Protein AF-A0A1X7TQ70-F1 (afdb_monomer)

Solvent-accessible surface area (backbone atoms only — not comparable to full-atom values): 10963 Å² total; per-residue (Å²): 98,104,78,58,67,77,79,72,76,62,83,66,71,93,44,96,88,67,70,87,51,68,65,59,51,49,53,47,24,53,52,40,56,51,64,72,40,95,67,78,38,58,50,81,41,85,43,71,40,99,85,74,41,76,35,80,45,65,48,73,45,74,84,33,40,73,74,46,49,46,54,56,50,50,55,51,50,52,53,53,48,49,29,62,75,68,65,38,56,72,64,40,49,56,57,52,46,68,39,58,56,83,49,74,77,54,54,61,53,43,58,43,41,59,73,68,49,72,81,82,83,83,80,58,61,67,42,78,47,72,47,98,87,68,48,81,43,81,45,79,60,53,95,45,75,65,22,38,54,53,36,48,45,71,70,53,76,63,88,60,65,66,64,52,48,54,54,61,70,52,45,83,81,49,82,85,126

Sequence (177 aa):
DKNGVFNFEQDKVINPLTGDKAHMQACYVILRVLMDSDTPVFNIESVTGSDGKPDLLIRFDRNKLETIAKPVIGEFLNKLQIYKSTSDVSSGQLWYNKYSTVTDDHLMLRDIVMARKMPRRLFVQPHTSFDTDGSVVLNEFDSSFEGIISSFLARYPNYDTELESLWKNDQHYWKQK

Structure (mmCIF, N/CA/C/O backbone):
data_AF-A0A1X7TQ70-F1
#
_entry.id   AF-A0A1X7TQ70-F1
#
loop_
_atom_site.group_PDB
_atom_site.id
_atom_site.type_symbol
_atom_site.label_atom_id
_atom_site.label_alt_id
_atom_site.label_comp_id
_atom_site.label_asym_id
_atom_site.label_entity_id
_atom_site.label_seq_id
_atom_site.pdbx_PDB_ins_code
_atom_site.Cartn_x
_atom_site.Cartn_y
_atom_site.Cartn_z
_atom_site.occupancy
_atom_site.B_iso_or_equiv
_atom_site.auth_seq_id
_atom_site.auth_comp_id
_atom_site.auth_asym_id
_atom_site.auth_atom_id
_atom_site.pdbx_PDB_model_num
ATOM 1 N N . ASP A 1 1 ? -13.959 -2.124 -7.455 1.00 23.56 1 ASP A N 1
ATOM 2 C CA . ASP A 1 1 ? -14.773 -1.984 -8.687 1.00 23.56 1 ASP A CA 1
ATOM 3 C C . ASP A 1 1 ? -16.248 -1.865 -8.285 1.00 23.56 1 ASP A C 1
ATOM 5 O O . ASP A 1 1 ? -16.534 -1.787 -7.095 1.00 23.56 1 ASP A O 1
ATOM 9 N N . LYS A 1 2 ? -17.184 -1.845 -9.238 1.00 23.09 2 LYS A N 1
ATOM 10 C CA . LYS A 1 2 ? -18.648 -1.844 -9.015 1.00 23.09 2 LYS A CA 1
ATOM 11 C C . LYS A 1 2 ? -19.185 -3.007 -8.148 1.00 23.09 2 LYS A C 1
ATOM 13 O O . LYS A 1 2 ? -20.365 -3.001 -7.824 1.00 23.09 2 LYS A O 1
ATOM 18 N N . ASN A 1 3 ? -18.321 -3.936 -7.725 1.00 26.75 3 ASN A N 1
ATOM 19 C CA . ASN A 1 3 ? -18.631 -5.073 -6.861 1.00 26.75 3 ASN A CA 1
ATOM 20 C C . ASN A 1 3 ? -17.963 -4.986 -5.474 1.00 26.75 3 ASN A C 1
ATOM 22 O O . ASN A 1 3 ? -18.042 -5.937 -4.705 1.00 26.75 3 ASN A O 1
ATOM 26 N N . GLY A 1 4 ? -17.303 -3.871 -5.133 1.00 25.06 4 GLY A N 1
ATOM 27 C CA . GLY A 1 4 ? -16.752 -3.665 -3.789 1.00 25.06 4 GLY A CA 1
ATOM 28 C C . GLY A 1 4 ? -15.620 -4.622 -3.399 1.00 25.06 4 GLY A C 1
ATOM 29 O O . GLY A 1 4 ? -15.328 -4.749 -2.214 1.00 25.06 4 GLY A O 1
ATOM 30 N N . VAL A 1 5 ? -14.962 -5.279 -4.361 1.00 25.91 5 VAL A N 1
ATOM 31 C CA . VAL A 1 5 ? -13.843 -6.185 -4.066 1.00 25.91 5 VAL A CA 1
ATOM 32 C C . VAL A 1 5 ? -12.607 -5.357 -3.702 1.00 25.91 5 VAL A C 1
ATOM 34 O O . VAL A 1 5 ? -11.977 -4.736 -4.562 1.00 25.91 5 VAL A O 1
ATOM 37 N N . PHE A 1 6 ? -12.282 -5.320 -2.410 1.00 32.50 6 PHE A N 1
ATOM 38 C CA . PHE A 1 6 ? -11.017 -4.808 -1.890 1.00 32.50 6 PHE A CA 1
ATOM 39 C C . PHE A 1 6 ? -10.034 -5.974 -1.759 1.00 32.50 6 PHE A C 1
ATOM 41 O O . PHE A 1 6 ? -10.071 -6.722 -0.786 1.00 32.50 6 PHE A O 1
ATOM 48 N N . ASN A 1 7 ? -9.142 -6.128 -2.739 1.00 32.75 7 ASN A N 1
ATOM 49 C CA . ASN A 1 7 ? -8.054 -7.098 -2.651 1.00 32.75 7 ASN A CA 1
ATOM 50 C C . ASN A 1 7 ? -6.944 -6.548 -1.750 1.00 32.75 7 ASN A C 1
ATOM 52 O O . ASN A 1 7 ? -6.170 -5.679 -2.155 1.00 32.75 7 ASN A O 1
ATOM 56 N N . PHE A 1 8 ? -6.833 -7.086 -0.537 1.00 41.19 8 PHE A N 1
ATOM 57 C CA . PHE A 1 8 ? -5.593 -7.009 0.229 1.00 41.19 8 PHE A CA 1
ATOM 58 C C . PHE A 1 8 ? -4.563 -7.930 -0.446 1.00 41.19 8 PHE A C 1
ATOM 60 O O . PHE A 1 8 ? -4.430 -9.092 -0.086 1.00 41.19 8 PHE A O 1
ATOM 67 N N . GLU A 1 9 ? -3.852 -7.450 -1.469 1.00 43.12 9 GLU A N 1
ATOM 68 C CA . GLU A 1 9 ? -2.755 -8.215 -2.081 1.00 43.12 9 GLU A CA 1
ATOM 69 C C . GLU A 1 9 ? -1.571 -8.295 -1.102 1.00 43.12 9 GLU A C 1
ATOM 71 O O . GLU A 1 9 ? -0.856 -7.316 -0.884 1.00 43.12 9 GLU A O 1
ATOM 76 N N . GLN A 1 10 ? -1.385 -9.458 -0.471 1.00 48.59 10 GLN A N 1
ATOM 77 C CA . GLN A 1 10 ? -0.386 -9.667 0.580 1.00 48.59 10 GLN A CA 1
ATOM 78 C C . GLN A 1 10 ? 0.863 -10.381 0.041 1.00 48.59 10 GLN A C 1
ATOM 80 O O . GLN A 1 10 ? 0.919 -11.601 -0.127 1.00 48.59 10 GLN A O 1
ATOM 85 N N . ASP A 1 11 ? 1.915 -9.607 -0.209 1.00 36.44 11 ASP A N 1
ATOM 86 C CA . ASP A 1 11 ? 3.279 -10.124 -0.257 1.00 36.44 11 ASP A CA 1
ATOM 87 C C . ASP A 1 11 ? 3.837 -10.133 1.165 1.00 36.44 11 ASP A C 1
ATOM 89 O O . ASP A 1 11 ? 4.275 -9.108 1.678 1.00 36.44 11 ASP A O 1
ATOM 93 N N . LYS A 1 12 ? 3.824 -11.327 1.768 1.00 37.03 12 LYS A N 1
ATOM 94 C CA . LYS A 1 12 ? 4.304 -11.629 3.120 1.00 37.03 12 LYS A CA 1
ATOM 95 C C . LYS A 1 12 ? 3.418 -11.051 4.225 1.00 37.03 12 LYS A C 1
ATOM 97 O O . LYS A 1 12 ? 2.718 -10.056 4.076 1.00 37.03 12 LYS A O 1
ATOM 102 N N . VAL A 1 13 ? 3.491 -11.745 5.360 1.00 38.44 13 VAL A N 1
ATOM 103 C CA . VAL A 1 13 ? 3.171 -11.209 6.686 1.00 38.44 13 VAL A CA 1
ATOM 104 C C . VAL A 1 13 ? 3.488 -9.728 6.738 1.00 38.44 13 VAL A C 1
ATOM 106 O O . VAL A 1 13 ? 4.582 -9.405 6.283 1.00 38.44 13 VAL A O 1
ATOM 109 N N . ILE A 1 14 ? 2.687 -8.863 7.346 1.00 43.00 14 ILE A N 1
ATOM 110 C CA . ILE A 1 14 ? 3.251 -7.745 8.104 1.00 43.00 14 ILE A CA 1
ATOM 111 C C . ILE A 1 14 ? 4.380 -8.339 8.961 1.00 43.00 14 ILE A C 1
ATOM 113 O O . ILE A 1 14 ? 4.137 -8.953 9.993 1.00 43.00 14 ILE A O 1
ATOM 117 N N . ASN A 1 15 ? 5.607 -8.286 8.451 1.00 36.38 15 ASN A N 1
ATOM 118 C CA . ASN A 1 15 ? 6.794 -8.652 9.179 1.00 36.38 15 ASN A CA 1
ATOM 119 C C . ASN A 1 15 ? 7.336 -7.319 9.679 1.00 36.38 15 ASN A C 1
ATOM 121 O O . ASN A 1 15 ? 7.932 -6.584 8.882 1.00 36.38 15 ASN A O 1
ATOM 125 N N . PRO A 1 16 ? 7.115 -6.978 10.959 1.00 37.91 16 PRO A N 1
ATOM 126 C CA . PRO A 1 16 ? 7.629 -5.739 11.527 1.00 37.91 16 PRO A CA 1
ATOM 127 C C . PRO A 1 16 ? 9.165 -5.649 11.456 1.00 37.91 16 PRO A C 1
ATOM 129 O O . PRO A 1 16 ? 9.707 -4.574 11.680 1.00 37.91 16 PRO A O 1
ATOM 132 N N . LEU A 1 17 ? 9.861 -6.739 11.102 1.00 35.03 17 LEU A N 1
ATOM 133 C CA . LEU A 1 17 ? 11.314 -6.802 10.958 1.00 35.03 17 LEU A CA 1
ATOM 134 C C . LEU A 1 17 ? 11.823 -6.692 9.507 1.00 35.03 17 LEU A C 1
ATOM 136 O O . LEU A 1 17 ? 13.006 -6.421 9.336 1.00 35.03 17 LEU A O 1
ATOM 140 N N . THR A 1 18 ? 11.001 -6.902 8.460 1.00 38.78 18 THR A N 1
ATOM 141 C CA . THR A 1 18 ? 11.509 -6.950 7.060 1.00 38.78 18 THR A CA 1
ATOM 142 C C . THR A 1 18 ? 10.922 -5.930 6.085 1.00 38.78 18 THR A C 1
ATOM 144 O O . THR A 1 18 ? 11.297 -5.956 4.924 1.00 38.78 18 THR A O 1
ATOM 147 N N . GLY A 1 19 ? 10.050 -5.008 6.511 1.00 39.91 19 GLY A N 1
ATOM 148 C CA . GLY A 1 19 ? 9.828 -3.731 5.803 1.00 39.91 19 GLY A CA 1
ATOM 149 C C . GLY A 1 19 ? 9.354 -3.763 4.335 1.00 39.91 19 GLY A C 1
ATOM 150 O O . GLY A 1 19 ? 9.401 -2.730 3.675 1.00 39.91 19 GLY A O 1
ATOM 151 N N . ASP A 1 20 ? 8.878 -4.888 3.796 1.00 49.28 20 ASP A N 1
ATOM 152 C CA . ASP A 1 20 ? 8.776 -5.031 2.333 1.00 49.28 20 ASP A CA 1
ATOM 153 C C . ASP A 1 20 ? 7.688 -4.153 1.662 1.00 49.28 20 ASP A C 1
ATOM 155 O O . ASP A 1 20 ? 7.787 -3.883 0.461 1.00 49.28 20 ASP A O 1
ATOM 159 N N . LYS A 1 21 ? 6.676 -3.643 2.393 1.00 67.25 21 LYS A N 1
ATOM 160 C CA . LYS A 1 21 ? 5.690 -2.660 1.877 1.00 67.25 21 LYS A CA 1
ATOM 161 C C . LYS A 1 21 ? 5.079 -1.772 2.980 1.00 67.25 21 LYS A C 1
ATOM 163 O O . LYS A 1 21 ? 3.999 -2.072 3.489 1.00 67.25 21 LYS A O 1
ATOM 168 N N . ALA A 1 22 ? 5.687 -0.616 3.268 1.00 78.19 22 ALA A N 1
ATOM 169 C CA . ALA A 1 22 ? 5.143 0.387 4.207 1.00 78.19 22 ALA A CA 1
ATOM 170 C C . ALA A 1 22 ? 3.666 0.762 3.931 1.00 78.19 22 ALA A C 1
ATOM 172 O O . ALA A 1 22 ? 2.864 0.908 4.850 1.00 78.19 22 ALA A O 1
ATOM 173 N N . HIS A 1 23 ? 3.281 0.835 2.653 1.00 81.69 23 HIS A N 1
ATOM 174 C CA . HIS A 1 23 ? 1.912 1.141 2.228 1.00 81.69 23 HIS A CA 1
ATOM 175 C C . HIS A 1 23 ? 0.890 0.097 2.695 1.00 81.69 23 HIS A C 1
ATOM 177 O O . HIS A 1 23 ? -0.200 0.459 3.122 1.00 81.69 23 HIS A O 1
ATOM 183 N N . MET A 1 24 ? 1.237 -1.192 2.658 1.00 79.00 24 MET A N 1
ATOM 184 C CA . MET A 1 24 ? 0.301 -2.257 3.035 1.00 79.00 24 MET A CA 1
ATOM 185 C C . MET A 1 24 ? 0.049 -2.265 4.540 1.00 79.00 24 MET A C 1
ATOM 187 O O . MET A 1 24 ? -1.093 -2.414 4.972 1.00 79.00 24 MET A O 1
ATOM 191 N N . GLN A 1 25 ? 1.098 -2.033 5.333 1.00 82.12 25 GLN A N 1
ATOM 192 C CA . GLN A 1 25 ? 0.957 -1.842 6.773 1.00 82.12 25 GLN A CA 1
ATOM 193 C C . GLN A 1 25 ? 0.071 -0.627 7.077 1.00 82.12 25 GLN A C 1
ATOM 195 O O . GLN A 1 25 ? -0.823 -0.727 7.912 1.00 82.12 25 GLN A O 1
ATOM 200 N N . ALA A 1 26 ? 0.253 0.486 6.358 1.00 87.69 26 ALA A N 1
ATOM 201 C CA . ALA A 1 26 ? -0.590 1.668 6.518 1.00 87.69 26 ALA A CA 1
ATOM 202 C C . ALA A 1 26 ? -2.063 1.403 6.159 1.00 87.69 26 ALA A C 1
ATOM 204 O O . ALA A 1 26 ? -2.950 1.810 6.907 1.00 87.69 26 ALA A O 1
ATOM 205 N N . CYS A 1 27 ? -2.343 0.674 5.074 1.00 89.38 27 CYS A N 1
ATOM 206 C CA . CYS A 1 27 ? -3.707 0.266 4.725 1.00 89.38 27 CYS A CA 1
ATOM 207 C C . CYS A 1 27 ? -4.340 -0.624 5.805 1.00 89.38 27 CYS A C 1
ATOM 209 O O . CYS A 1 27 ? -5.507 -0.433 6.143 1.00 89.38 27 CYS A O 1
ATOM 211 N N . TYR A 1 28 ? -3.579 -1.560 6.380 1.00 87.31 28 TYR A N 1
ATOM 212 C CA . TYR A 1 28 ? -4.049 -2.381 7.499 1.00 87.31 28 TYR A CA 1
ATOM 213 C C . TYR A 1 28 ? -4.308 -1.544 8.760 1.00 87.31 28 TYR A C 1
ATOM 215 O O . TYR A 1 28 ? -5.329 -1.726 9.414 1.00 87.31 28 TYR A O 1
ATOM 223 N N . VAL A 1 29 ? -3.449 -0.572 9.070 1.00 92.19 29 VAL A N 1
ATOM 224 C CA . VAL A 1 29 ? -3.670 0.362 10.186 1.00 92.19 29 VAL A CA 1
ATOM 225 C C . VAL A 1 29 ? -4.964 1.150 10.000 1.00 92.19 29 VAL A C 1
ATOM 227 O O . VAL A 1 29 ? -5.753 1.233 10.932 1.00 92.19 29 VAL A O 1
ATOM 230 N N . ILE A 1 30 ? -5.227 1.672 8.799 1.00 93.62 30 ILE A N 1
ATOM 231 C CA . ILE A 1 30 ? -6.480 2.379 8.495 1.00 93.62 30 ILE A CA 1
ATOM 232 C C . ILE A 1 30 ? -7.691 1.455 8.682 1.00 93.62 30 ILE A C 1
ATOM 234 O O . ILE A 1 30 ? -8.683 1.863 9.285 1.00 93.62 30 ILE A O 1
ATOM 238 N N . LEU A 1 31 ? -7.604 0.202 8.220 1.00 91.44 31 LEU A N 1
ATOM 239 C CA . LEU A 1 31 ? -8.644 -0.802 8.455 1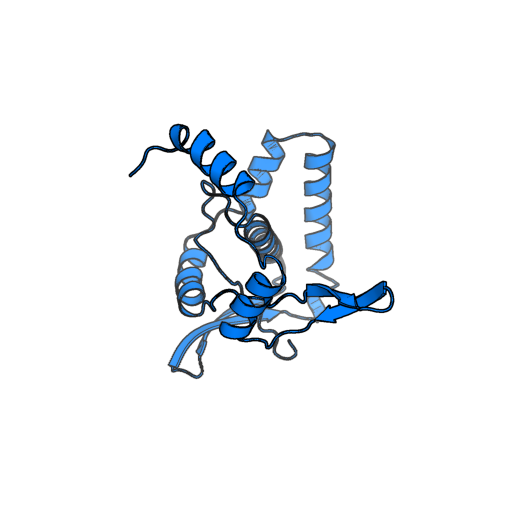.00 91.44 31 LEU A CA 1
ATOM 240 C C . LEU A 1 31 ? -8.890 -0.992 9.960 1.00 91.44 31 LEU A C 1
ATOM 242 O O . LEU A 1 31 ? -10.035 -0.953 10.398 1.00 91.44 31 LEU A O 1
ATOM 246 N N . ARG A 1 32 ? -7.825 -1.141 10.757 1.00 91.25 32 ARG A N 1
ATOM 247 C CA . ARG A 1 32 ? -7.900 -1.326 12.215 1.00 91.25 32 ARG A CA 1
ATOM 248 C C . ARG A 1 32 ? -8.475 -0.117 12.939 1.00 91.25 32 ARG A C 1
ATOM 250 O O . ARG A 1 32 ? -9.258 -0.296 13.859 1.00 91.25 32 ARG A O 1
ATOM 257 N N . VAL A 1 33 ? -8.149 1.092 12.498 1.00 94.62 33 VAL A N 1
ATOM 258 C CA . VAL A 1 33 ? -8.739 2.333 13.022 1.00 94.62 33 VAL A CA 1
ATOM 259 C C . VAL A 1 33 ? -10.254 2.356 12.806 1.00 94.62 33 VAL A C 1
ATOM 261 O O . VAL A 1 33 ? -10.993 2.726 13.709 1.00 94.62 33 VAL A O 1
ATOM 264 N N . LEU A 1 34 ? -10.727 1.913 11.638 1.00 93.94 34 LEU A N 1
ATOM 265 C CA . LEU A 1 34 ? -12.161 1.800 11.359 1.00 93.94 34 LEU A CA 1
ATOM 266 C C . LEU A 1 34 ? -12.833 0.630 12.101 1.00 93.94 34 LEU A C 1
ATOM 268 O O . LEU A 1 34 ? -14.037 0.681 12.323 1.00 93.94 34 LEU A O 1
ATOM 272 N N . MET A 1 35 ? -12.091 -0.419 12.477 1.00 91.00 35 MET A N 1
ATOM 273 C CA . MET A 1 35 ? -12.604 -1.502 13.334 1.00 91.00 35 MET A CA 1
ATOM 274 C C . MET A 1 35 ? -12.745 -1.072 14.796 1.00 91.00 35 MET A C 1
ATOM 276 O O . MET A 1 35 ? -13.650 -1.543 15.471 1.00 91.00 35 MET A O 1
ATOM 280 N N . ASP A 1 36 ? -11.857 -0.194 15.274 1.00 89.94 36 ASP A N 1
ATOM 281 C CA . ASP A 1 36 ? -11.854 0.318 16.653 1.00 89.94 36 ASP A CA 1
ATOM 282 C C . ASP A 1 36 ? -12.963 1.364 16.905 1.00 89.94 36 ASP A C 1
ATOM 284 O O . ASP A 1 36 ? -13.101 1.839 18.029 1.00 89.94 36 ASP A O 1
ATOM 288 N N . SER A 1 37 ? -13.750 1.755 15.893 1.00 90.31 37 SER A N 1
ATOM 289 C CA . SER A 1 37 ? -14.847 2.715 16.071 1.00 90.31 37 SER A CA 1
ATOM 290 C C . SER A 1 37 ? -16.050 2.090 16.785 1.00 90.31 37 SER A C 1
ATOM 292 O O . SER A 1 37 ? -16.482 1.002 16.406 1.00 90.31 37 SER A O 1
ATOM 294 N N . ASP A 1 38 ? -16.675 2.828 17.708 1.00 88.44 38 ASP A N 1
ATOM 295 C CA . ASP A 1 38 ? -17.836 2.361 18.489 1.00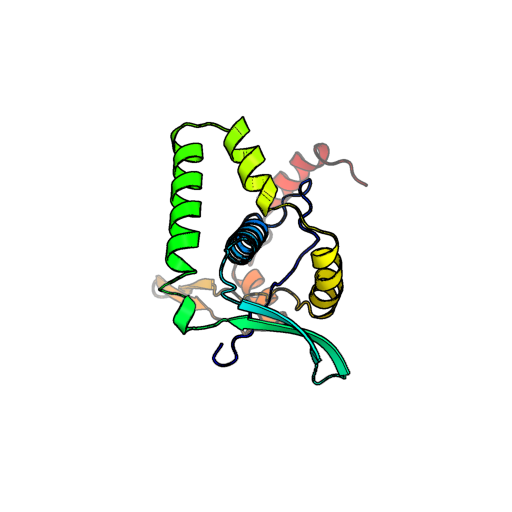 88.44 38 ASP A CA 1
ATOM 296 C C . ASP A 1 38 ? -19.020 1.894 17.627 1.00 88.44 38 ASP A C 1
ATOM 298 O O . ASP A 1 38 ? -19.779 1.003 18.007 1.00 88.44 38 ASP A O 1
ATOM 302 N N . THR A 1 39 ? -19.201 2.512 16.456 1.00 91.75 39 THR A N 1
ATOM 303 C CA . THR A 1 39 ? -20.245 2.141 15.496 1.00 91.75 39 THR A CA 1
ATOM 304 C C . THR A 1 39 ? -19.622 1.433 14.294 1.00 91.75 39 THR A C 1
ATOM 306 O O . THR A 1 39 ? -18.944 2.091 13.505 1.00 91.75 39 THR A O 1
ATOM 309 N N . PRO A 1 40 ? -19.905 0.136 14.068 1.00 91.81 40 PRO A N 1
ATOM 310 C CA . PRO A 1 40 ? -19.344 -0.598 12.938 1.00 91.81 40 PRO A CA 1
ATOM 311 C C . PRO A 1 40 ? -19.701 0.040 11.589 1.00 91.81 40 PRO A C 1
ATOM 313 O O . PRO A 1 40 ? -20.882 0.172 11.235 1.00 91.81 40 PRO A O 1
ATOM 316 N N . VAL A 1 41 ? -18.666 0.419 10.833 1.00 93.88 41 VAL A N 1
ATOM 317 C CA . VAL A 1 41 ? -18.759 0.987 9.473 1.00 93.88 41 VAL A CA 1
ATOM 318 C C . VAL A 1 41 ? -18.746 -0.107 8.403 1.00 93.88 41 VAL A C 1
ATOM 320 O O . VAL A 1 41 ? -19.307 0.068 7.320 1.00 93.88 41 VAL A O 1
ATOM 323 N N . PHE A 1 42 ? -18.111 -1.240 8.694 1.00 93.25 42 PHE A N 1
ATOM 324 C CA . PHE A 1 42 ? -18.024 -2.373 7.784 1.00 93.25 42 PHE A CA 1
ATOM 325 C C . PHE A 1 42 ? -18.028 -3.702 8.541 1.00 93.25 42 PHE A C 1
ATOM 327 O O . PHE A 1 42 ? -17.805 -3.732 9.750 1.00 93.25 42 PHE A O 1
ATOM 334 N N . ASN A 1 43 ? -18.270 -4.791 7.813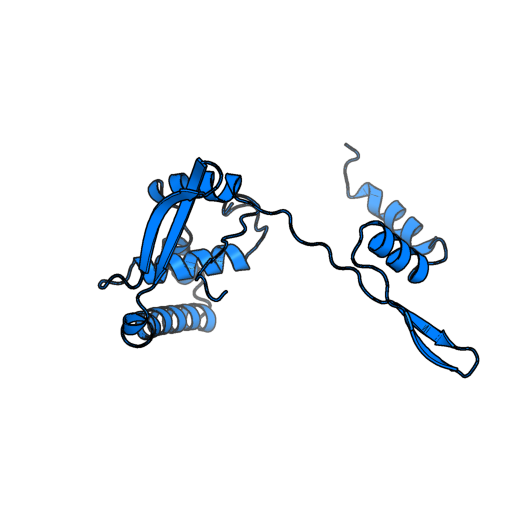 1.00 90.44 43 ASN A N 1
ATOM 335 C CA . ASN A 1 43 ? -18.162 -6.161 8.305 1.00 90.44 43 ASN A CA 1
ATOM 336 C C . ASN A 1 43 ? -17.221 -6.982 7.413 1.00 90.44 43 ASN A C 1
ATOM 338 O O . ASN A 1 43 ? -17.150 -6.728 6.206 1.00 90.44 43 ASN A O 1
ATOM 342 N N . ILE A 1 44 ? -16.532 -7.965 7.996 1.00 89.94 44 ILE A N 1
ATOM 343 C CA . ILE A 1 44 ? -15.753 -8.974 7.266 1.00 89.94 44 ILE A CA 1
ATOM 344 C C . ILE A 1 44 ? -16.398 -10.333 7.517 1.00 89.94 44 ILE A C 1
ATOM 346 O O . ILE A 1 44 ? -16.513 -10.770 8.658 1.00 89.94 44 ILE A O 1
ATOM 350 N N . GLU A 1 45 ? -16.802 -11.004 6.445 1.00 89.88 45 GLU A N 1
ATOM 351 C CA . GLU A 1 45 ? -17.463 -12.307 6.488 1.00 89.88 45 GLU A CA 1
ATOM 352 C C . GLU A 1 45 ? -16.610 -13.341 5.758 1.00 89.88 45 GLU A C 1
ATOM 354 O O . GLU A 1 45 ? -16.199 -13.121 4.617 1.00 89.88 45 GLU A O 1
ATOM 359 N N . SER A 1 46 ? -16.379 -14.491 6.389 1.00 90.00 46 SER A N 1
ATOM 360 C CA . SER A 1 46 ? -15.846 -15.661 5.691 1.00 90.00 46 SER A CA 1
ATOM 361 C C . SER A 1 46 ? -16.944 -16.267 4.824 1.00 90.00 46 SER A C 1
ATOM 363 O O . SER A 1 46 ? -18.012 -16.626 5.319 1.00 90.00 46 SER A O 1
ATOM 365 N N . VAL A 1 47 ? -16.680 -16.391 3.528 1.00 93.50 47 VAL A N 1
ATOM 366 C CA . VAL A 1 47 ? -17.610 -16.945 2.539 1.00 93.50 47 VAL A CA 1
ATOM 367 C C . VAL A 1 47 ? -16.933 -18.062 1.744 1.00 93.50 47 VAL A C 1
ATOM 369 O O . VAL A 1 47 ? -15.739 -18.317 1.886 1.00 93.50 47 VAL A O 1
ATOM 372 N N . THR A 1 48 ? -17.697 -18.774 0.919 1.00 94.19 48 THR A N 1
ATOM 373 C CA . THR A 1 48 ? -17.140 -19.733 -0.046 1.00 94.19 48 THR A CA 1
ATOM 374 C C . THR A 1 48 ? -17.157 -19.096 -1.427 1.00 94.19 48 THR A C 1
ATOM 376 O O . THR A 1 48 ? -18.202 -18.626 -1.879 1.00 94.19 48 THR A O 1
ATOM 379 N N . GLY A 1 49 ? -15.999 -19.053 -2.080 1.00 91.38 49 GLY A N 1
ATOM 380 C CA . GLY A 1 49 ? -15.857 -18.519 -3.428 1.00 91.38 49 GLY A CA 1
ATOM 381 C C . GLY A 1 49 ? -16.550 -19.396 -4.471 1.00 91.38 49 GLY A C 1
ATOM 382 O O . GLY A 1 49 ? -16.916 -20.544 -4.221 1.00 91.38 49 GLY A O 1
ATOM 383 N N . SER A 1 50 ? -16.698 -18.859 -5.682 1.00 92.38 50 SER A N 1
ATOM 384 C CA . SER A 1 50 ? -17.315 -19.573 -6.816 1.00 92.38 50 SER A CA 1
ATOM 385 C C . SER A 1 50 ? -16.572 -20.854 -7.224 1.00 92.38 50 SER A C 1
ATOM 387 O O . SER A 1 50 ? -17.156 -21.743 -7.834 1.00 92.38 50 SER A O 1
ATOM 389 N N . ASP A 1 51 ? -15.301 -20.968 -6.849 1.00 93.06 51 ASP A N 1
ATOM 390 C CA . ASP A 1 51 ? -14.439 -22.136 -7.030 1.00 93.06 51 ASP A CA 1
ATOM 391 C C . ASP A 1 51 ? -14.545 -23.169 -5.891 1.00 93.06 51 ASP A C 1
ATOM 393 O O . ASP A 1 51 ? -13.766 -24.122 -5.850 1.00 93.06 51 ASP A O 1
ATOM 397 N N . GLY A 1 52 ? -15.471 -22.976 -4.944 1.00 94.50 52 GLY A N 1
ATOM 398 C CA . GLY A 1 52 ? -15.694 -23.867 -3.804 1.00 94.50 52 GLY A CA 1
ATOM 399 C C . GLY A 1 52 ? -14.660 -23.745 -2.679 1.00 94.50 52 GLY A C 1
ATOM 400 O O . GLY A 1 52 ? -14.694 -24.537 -1.740 1.00 94.50 52 GLY A O 1
ATOM 401 N N . LYS A 1 53 ? -13.734 -22.779 -2.747 1.00 93.38 53 LYS A N 1
ATOM 402 C CA . LYS A 1 53 ? -12.681 -22.575 -1.735 1.00 93.38 53 LYS A CA 1
ATOM 403 C C . LYS A 1 53 ? -13.045 -21.451 -0.751 1.00 93.38 53 LYS A C 1
ATOM 405 O O . LYS A 1 53 ? -13.857 -20.593 -1.099 1.00 93.38 53 LYS A O 1
ATOM 410 N N . PRO A 1 54 ? -12.431 -21.382 0.446 1.00 93.12 54 PRO A N 1
ATOM 411 C CA . PRO A 1 54 ? -12.624 -20.262 1.372 1.00 93.12 54 PRO A CA 1
ATOM 412 C C . PRO A 1 54 ? -12.316 -18.904 0.728 1.00 93.12 54 PRO A C 1
ATOM 414 O O . PRO A 1 54 ? -11.397 -18.791 -0.085 1.00 93.12 54 PRO A O 1
ATOM 417 N N . ASP A 1 55 ? -13.089 -17.880 1.066 1.00 92.62 55 ASP A N 1
ATOM 418 C CA . ASP A 1 55 ? -12.934 -16.507 0.580 1.00 92.62 55 ASP A CA 1
ATOM 419 C C . ASP A 1 55 ? -13.419 -15.497 1.637 1.00 92.62 55 ASP A C 1
ATOM 421 O O . ASP A 1 55 ? -14.017 -15.885 2.643 1.00 92.62 55 ASP A O 1
ATOM 425 N N . LEU A 1 56 ? -13.155 -14.207 1.428 1.00 89.94 56 LEU A N 1
ATOM 426 C CA . LEU A 1 56 ? -13.566 -13.129 2.329 1.00 89.94 56 LEU A CA 1
ATOM 427 C C . LEU A 1 56 ? -14.452 -12.113 1.614 1.00 89.94 56 LEU A C 1
ATOM 429 O O . LEU A 1 56 ? -14.158 -11.675 0.504 1.00 89.94 56 LEU A O 1
ATOM 433 N N . LEU A 1 57 ? -15.502 -11.667 2.298 1.00 90.50 57 LEU A N 1
ATOM 434 C CA . LEU A 1 57 ? -16.385 -10.610 1.837 1.00 90.50 57 LEU A CA 1
ATOM 435 C C . LEU A 1 57 ? -16.351 -9.429 2.803 1.00 90.50 57 LEU A C 1
ATOM 437 O O . LEU A 1 57 ? -16.726 -9.553 3.966 1.00 90.50 57 LEU A O 1
ATOM 441 N N . ILE A 1 58 ? -15.926 -8.269 2.304 1.00 90.19 58 ILE A N 1
ATOM 442 C CA . ILE A 1 58 ? -15.900 -7.022 3.072 1.00 90.19 58 ILE A CA 1
ATOM 443 C C . ILE A 1 58 ? -17.083 -6.156 2.636 1.00 90.19 58 ILE A C 1
ATOM 445 O O . ILE A 1 58 ? -17.185 -5.774 1.469 1.00 90.19 58 ILE A O 1
ATOM 449 N N . ARG A 1 59 ? -17.982 -5.833 3.569 1.00 91.62 59 ARG A N 1
ATOM 450 C CA . ARG A 1 59 ? -19.189 -5.033 3.306 1.00 91.62 59 ARG A CA 1
ATOM 451 C C . ARG A 1 59 ? -19.117 -3.706 4.041 1.00 91.62 59 ARG A C 1
ATOM 453 O O . ARG A 1 59 ? -19.119 -3.700 5.264 1.00 91.62 59 ARG A O 1
ATOM 460 N N . PHE A 1 60 ? -19.110 -2.596 3.307 1.00 92.25 60 PHE A N 1
ATOM 461 C CA . PHE A 1 60 ? -19.173 -1.248 3.878 1.00 92.25 60 PHE A CA 1
ATOM 462 C C . PHE A 1 60 ? -20.605 -0.712 3.885 1.00 92.25 60 PHE A C 1
ATOM 464 O O . PHE A 1 60 ? -21.317 -0.812 2.884 1.00 92.25 60 PHE A O 1
ATOM 471 N N . ASP A 1 61 ? -20.998 -0.071 4.983 1.00 92.25 61 ASP A N 1
ATOM 472 C CA . ASP A 1 61 ? -22.226 0.713 5.058 1.00 92.25 61 ASP A CA 1
ATOM 473 C C . ASP A 1 61 ? -21.966 2.129 4.534 1.00 92.25 61 ASP A C 1
ATOM 475 O O . ASP A 1 61 ? -21.327 2.963 5.184 1.00 92.25 61 ASP A O 1
ATOM 479 N N . ARG A 1 62 ? -22.476 2.412 3.330 1.00 93.94 62 ARG A N 1
ATOM 480 C CA . ARG A 1 62 ? -22.252 3.689 2.646 1.00 93.94 62 ARG A CA 1
ATOM 481 C C . ARG A 1 62 ? -22.772 4.888 3.444 1.00 93.94 62 ARG A C 1
ATOM 483 O O . ARG A 1 62 ? -22.158 5.950 3.390 1.00 93.94 62 ARG A O 1
ATOM 490 N N . ASN A 1 63 ? -23.850 4.715 4.208 1.00 95.44 63 ASN A N 1
ATOM 491 C CA . ASN A 1 63 ? -24.464 5.796 4.984 1.00 95.44 63 ASN A CA 1
ATOM 492 C C . ASN A 1 63 ? -23.613 6.195 6.200 1.00 95.44 63 ASN A C 1
ATOM 494 O O . ASN A 1 63 ? -23.750 7.301 6.721 1.00 95.44 63 ASN A O 1
ATOM 498 N N . LYS A 1 64 ? -22.706 5.310 6.632 1.00 94.31 64 LYS A N 1
ATOM 499 C CA . LYS A 1 64 ? -21.786 5.539 7.753 1.00 94.31 64 LYS A CA 1
ATOM 500 C C . LYS A 1 64 ? -20.431 6.095 7.327 1.00 94.31 64 LYS A C 1
ATOM 502 O O . LYS A 1 64 ? -19.630 6.463 8.184 1.00 94.31 64 LYS A O 1
ATOM 507 N N . LEU A 1 65 ? -20.145 6.182 6.026 1.00 93.25 65 LEU A N 1
ATOM 508 C CA . LEU A 1 65 ? -18.847 6.673 5.554 1.00 93.25 65 LEU A CA 1
ATOM 509 C C . LEU A 1 65 ? -18.626 8.144 5.921 1.00 93.25 65 LEU A C 1
ATOM 511 O O . LEU A 1 65 ? -17.581 8.499 6.460 1.00 93.25 65 LEU A O 1
ATOM 515 N N . GLU A 1 66 ? -19.610 9.001 5.655 1.00 95.25 66 GLU A N 1
ATOM 516 C CA . GLU A 1 66 ? -19.482 10.435 5.939 1.00 95.25 66 GLU A CA 1
ATOM 517 C C . GLU A 1 66 ? -19.659 10.758 7.421 1.00 95.25 66 GLU A C 1
ATOM 519 O O . GLU A 1 66 ? -18.976 11.635 7.944 1.00 95.25 66 GLU A O 1
ATOM 524 N N . THR A 1 67 ? -20.565 10.046 8.089 1.00 95.25 67 THR A N 1
ATOM 525 C CA . THR A 1 67 ? -21.007 10.354 9.452 1.00 95.25 67 THR A CA 1
ATOM 526 C C . THR A 1 67 ? -20.154 9.694 10.530 1.00 95.25 67 THR A C 1
ATOM 528 O O . THR A 1 67 ? -20.017 10.270 11.602 1.00 95.25 67 THR A O 1
ATOM 531 N N . ILE A 1 68 ? -19.558 8.527 10.256 1.00 96.38 68 ILE A N 1
ATOM 532 C CA . ILE A 1 68 ? -18.755 7.764 11.226 1.00 96.38 68 ILE A CA 1
ATOM 533 C C . ILE A 1 68 ? -17.308 7.626 10.746 1.00 96.38 68 ILE A C 1
ATOM 535 O O . ILE A 1 68 ? -16.383 8.063 11.428 1.00 96.38 68 ILE A O 1
ATOM 539 N N . ALA A 1 69 ? -17.090 7.069 9.550 1.00 95.50 69 ALA A N 1
ATOM 540 C CA . ALA A 1 69 ? -15.745 6.726 9.082 1.00 95.50 69 ALA A CA 1
ATOM 541 C C . ALA A 1 69 ? -14.851 7.962 8.911 1.00 95.50 69 ALA A C 1
ATOM 543 O O . ALA A 1 69 ? -13.704 7.977 9.352 1.00 95.50 69 ALA A O 1
ATOM 544 N N . LYS A 1 70 ? -15.375 9.020 8.282 1.00 96.88 70 LYS A N 1
ATOM 545 C CA . LYS A 1 70 ? -14.626 10.255 8.028 1.00 96.88 70 LYS A CA 1
ATOM 546 C C . LYS A 1 70 ? -14.188 10.956 9.326 1.00 96.88 70 LYS A C 1
ATOM 548 O O . LYS A 1 70 ? -13.001 11.276 9.403 1.00 96.88 70 LYS A O 1
ATOM 553 N N . PRO A 1 71 ? -15.053 11.177 10.338 1.00 97.06 71 PRO A N 1
ATOM 554 C CA . PRO A 1 71 ? -14.619 11.691 11.640 1.00 97.06 71 PRO A CA 1
ATOM 555 C C . PRO A 1 71 ? -13.540 10.835 12.311 1.00 97.06 71 PRO A C 1
ATOM 557 O O . PRO A 1 71 ? -12.500 11.373 12.683 1.00 97.06 71 PRO A O 1
ATOM 560 N N . VAL A 1 72 ? -13.726 9.509 12.367 1.00 97.31 72 VAL A N 1
ATOM 561 C CA . VAL A 1 72 ? -12.764 8.568 12.976 1.00 97.31 72 VAL A CA 1
ATOM 562 C C . VAL A 1 72 ? -11.385 8.663 12.309 1.00 97.31 72 VAL A C 1
ATOM 564 O O . VAL A 1 72 ? -10.356 8.768 12.979 1.00 97.31 72 VAL A O 1
ATOM 567 N N . ILE A 1 73 ? -11.345 8.691 10.973 1.00 97.19 73 ILE A N 1
ATOM 568 C CA . ILE A 1 73 ? -10.093 8.882 10.229 1.00 97.19 73 ILE A CA 1
ATOM 569 C C . ILE A 1 73 ? -9.511 10.279 10.465 1.00 97.19 73 ILE A C 1
ATOM 571 O O . ILE A 1 73 ? -8.295 10.419 10.579 1.00 97.19 73 ILE A O 1
ATOM 575 N N . GLY A 1 74 ? -10.350 11.311 10.563 1.00 97.81 74 GLY A N 1
ATOM 576 C CA . GLY A 1 74 ? -9.919 12.676 10.864 1.00 97.81 74 GLY A CA 1
ATOM 577 C C . GLY A 1 74 ? -9.185 12.782 12.203 1.00 97.81 74 GLY A C 1
ATOM 578 O O . GLY A 1 74 ? -8.107 13.375 12.266 1.00 97.81 74 GLY A O 1
ATOM 579 N N . GLU A 1 75 ? -9.716 12.157 13.253 1.00 97.25 75 GLU A N 1
ATOM 580 C CA . GLU A 1 75 ? -9.078 12.100 14.574 1.00 97.25 75 GLU A CA 1
ATOM 581 C C . GLU A 1 75 ? -7.745 11.348 14.534 1.00 97.25 75 GLU A C 1
ATOM 583 O O . GLU A 1 75 ? -6.734 11.827 15.060 1.00 97.25 75 GLU A O 1
ATOM 588 N N . PHE A 1 76 ? -7.717 10.201 13.849 1.00 97.62 76 PHE A N 1
ATOM 589 C CA . PHE A 1 76 ? -6.494 9.434 13.640 1.00 97.62 76 PHE A CA 1
ATOM 590 C C . PHE A 1 76 ? -5.415 10.260 12.924 1.00 97.62 76 PHE A C 1
ATOM 592 O O . PHE A 1 76 ? -4.276 10.321 13.389 1.00 97.62 76 PHE A O 1
ATOM 599 N N . LEU A 1 77 ? -5.762 10.935 11.823 1.00 98.19 77 LEU A N 1
ATOM 600 C CA . LEU A 1 77 ? -4.824 11.753 11.050 1.00 98.19 77 LEU A CA 1
ATOM 601 C C . LEU A 1 77 ? -4.312 12.959 11.841 1.00 98.19 77 LEU A C 1
ATOM 603 O O . LEU A 1 77 ? -3.126 13.276 11.757 1.00 98.19 77 LEU A O 1
ATOM 607 N N . ASN A 1 78 ? -5.174 13.605 12.629 1.00 98.25 78 ASN A N 1
ATOM 608 C CA . ASN A 1 78 ? -4.773 14.707 13.501 1.00 98.25 78 ASN A CA 1
ATOM 609 C C . ASN A 1 78 ? -3.706 14.235 14.501 1.00 98.25 78 ASN A C 1
ATOM 611 O O . ASN A 1 78 ? -2.612 14.799 14.566 1.00 98.25 78 ASN A O 1
ATOM 615 N N . LYS A 1 79 ? -3.966 13.122 15.195 1.00 97.56 79 LYS A N 1
ATOM 616 C CA . LYS A 1 79 ? -3.023 12.552 16.163 1.00 97.56 79 LYS A CA 1
ATOM 617 C C . LYS A 1 79 ? -1.713 12.093 15.517 1.00 97.56 79 LYS A C 1
ATOM 619 O O . LYS A 1 79 ? -0.641 12.368 16.054 1.00 97.56 79 LYS A O 1
ATOM 624 N N . LEU A 1 80 ? -1.783 11.464 14.341 1.00 97.88 80 LEU A N 1
ATOM 625 C CA . LEU A 1 80 ? -0.601 11.095 13.558 1.00 97.88 80 LEU A CA 1
ATOM 626 C C . LEU A 1 80 ? 0.248 12.328 13.210 1.00 97.88 80 LEU A C 1
ATOM 628 O O . LEU A 1 80 ? 1.472 12.296 13.344 1.00 97.88 80 LEU A O 1
ATOM 632 N N . GLN A 1 81 ? -0.394 13.422 12.794 1.00 98.38 81 GLN A N 1
ATOM 633 C CA . GLN A 1 81 ? 0.297 14.659 12.445 1.00 98.38 81 GLN A CA 1
ATOM 634 C C . GLN A 1 81 ? 0.914 15.343 13.668 1.00 98.38 81 GLN A C 1
ATOM 636 O O . GLN A 1 81 ? 2.018 15.866 13.545 1.00 98.38 81 GLN A O 1
ATOM 641 N N . ILE A 1 82 ? 0.265 15.309 14.837 1.00 98.38 82 ILE A N 1
ATOM 642 C CA . ILE A 1 82 ? 0.839 15.830 16.088 1.00 98.38 82 ILE A CA 1
ATOM 643 C C . ILE A 1 82 ? 2.164 15.124 16.389 1.00 98.38 82 ILE A C 1
ATOM 645 O O . ILE A 1 82 ? 3.185 15.800 16.480 1.00 98.38 82 ILE A O 1
ATOM 649 N N . TYR A 1 83 ? 2.176 13.786 16.452 1.00 98.00 83 TYR A N 1
ATOM 650 C CA . TYR A 1 83 ? 3.401 13.025 16.740 1.00 98.00 83 TYR A CA 1
ATOM 651 C C . TYR A 1 83 ? 4.506 13.277 15.715 1.00 98.00 83 TYR A C 1
ATOM 653 O O . TYR A 1 83 ? 5.673 13.432 16.076 1.00 98.00 83 TYR A O 1
ATOM 661 N N . LYS A 1 84 ? 4.138 13.361 14.431 1.00 97.69 84 LYS A N 1
ATOM 662 C CA . LYS A 1 84 ? 5.077 13.689 13.356 1.00 97.69 84 LYS A CA 1
ATOM 663 C C . LYS A 1 84 ? 5.667 15.092 13.525 1.00 97.69 84 LYS A C 1
ATOM 665 O O . LYS A 1 84 ? 6.875 15.255 13.399 1.00 97.69 84 LYS A O 1
ATOM 670 N N . SER A 1 85 ? 4.836 16.099 13.791 1.00 98.50 85 SER A N 1
ATOM 671 C CA . SER A 1 85 ? 5.263 17.498 13.909 1.00 98.50 85 SER A CA 1
ATOM 672 C C . SER A 1 85 ? 6.125 17.753 15.146 1.00 98.50 85 SER A C 1
ATOM 674 O O . SER A 1 85 ? 7.016 18.595 15.097 1.00 98.50 85 SER A O 1
ATOM 676 N N . THR A 1 86 ? 5.880 17.043 16.249 1.00 98.06 86 THR A N 1
ATOM 677 C CA . THR A 1 86 ? 6.632 17.213 17.502 1.00 98.06 86 THR A CA 1
ATOM 678 C C . THR A 1 86 ? 7.855 16.305 17.610 1.00 98.06 86 THR A C 1
ATOM 680 O O . THR A 1 86 ? 8.578 16.386 18.598 1.00 98.06 86 THR A O 1
ATOM 683 N N . SER A 1 87 ? 8.110 15.454 16.608 1.00 97.69 87 SER A N 1
ATOM 684 C CA . SER A 1 87 ? 9.156 14.419 16.647 1.00 97.69 87 SER A CA 1
ATOM 685 C C . SER A 1 87 ? 9.066 13.498 17.876 1.00 97.69 87 SER A C 1
ATOM 687 O O . SER A 1 87 ? 10.079 12.977 18.340 1.00 97.69 87 SER A O 1
ATOM 689 N N . ASP A 1 88 ? 7.862 13.271 18.411 1.00 97.69 88 ASP A N 1
ATOM 690 C CA . ASP A 1 88 ? 7.651 12.359 19.541 1.00 97.69 88 ASP A CA 1
ATOM 691 C C . ASP A 1 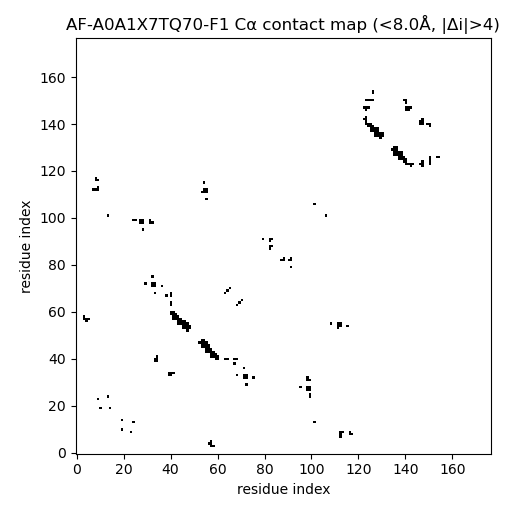88 ? 7.600 10.906 19.046 1.00 97.69 88 ASP A C 1
ATOM 693 O O . ASP A 1 88 ? 6.53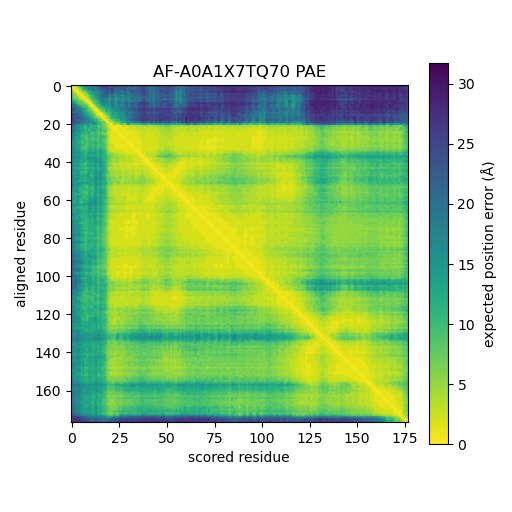9 10.297 18.874 1.00 97.69 88 ASP A O 1
ATOM 697 N N . VAL A 1 89 ? 8.789 10.367 18.767 1.00 96.12 89 VAL A N 1
ATOM 698 C CA . VAL A 1 89 ? 8.973 9.013 18.233 1.00 96.12 89 VAL A CA 1
ATOM 699 C C . VAL A 1 89 ? 8.456 7.960 19.210 1.00 96.12 89 VAL A C 1
ATOM 701 O O . VAL A 1 89 ? 7.762 7.038 18.791 1.00 96.12 89 VAL A O 1
ATOM 704 N N . SER A 1 90 ? 8.752 8.097 20.504 1.00 96.88 90 SER A N 1
ATOM 705 C CA . SER A 1 90 ? 8.393 7.104 21.521 1.00 96.88 90 SER A CA 1
ATOM 706 C C . SER A 1 90 ? 6.879 6.913 21.618 1.00 96.88 90 SER A C 1
ATOM 708 O O . SER A 1 90 ? 6.389 5.784 21.511 1.00 96.88 90 SER A O 1
ATOM 710 N N . SER A 1 91 ? 6.124 8.007 21.762 1.00 97.19 91 SER A N 1
ATOM 711 C CA . SER A 1 91 ? 4.663 7.934 21.853 1.00 97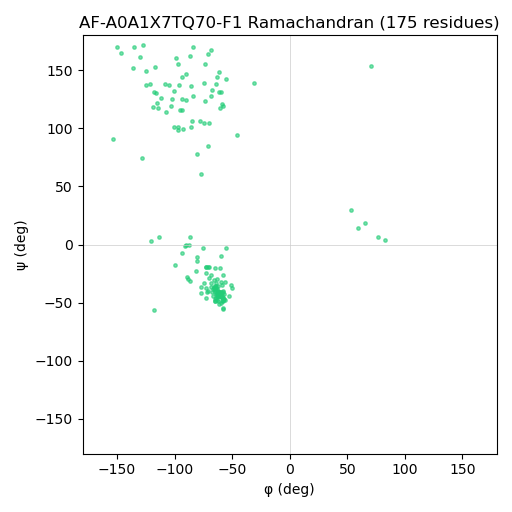.19 91 SER A CA 1
ATOM 712 C C . SER A 1 91 ? 4.030 7.585 20.508 1.00 97.19 91 SER A C 1
ATOM 714 O O . SER A 1 91 ? 3.102 6.774 20.457 1.00 97.19 91 SER A O 1
ATOM 716 N N . GLY A 1 92 ? 4.539 8.164 19.415 1.00 95.94 92 GLY A N 1
ATOM 717 C CA . GLY A 1 92 ? 4.032 7.919 18.067 1.00 95.94 92 GLY A CA 1
ATOM 718 C C . GLY A 1 92 ? 4.177 6.459 17.642 1.00 95.94 92 GLY A C 1
ATOM 719 O O . GLY A 1 92 ? 3.223 5.871 17.132 1.00 95.94 92 GLY A O 1
ATOM 720 N N . GLN A 1 93 ? 5.332 5.847 17.917 1.00 94.56 93 GLN A N 1
ATOM 721 C CA . GLN A 1 93 ? 5.601 4.441 17.617 1.00 94.56 93 GLN A CA 1
ATOM 722 C C . GLN A 1 93 ? 4.691 3.519 18.430 1.00 94.56 93 GLN A C 1
ATOM 724 O O . GLN A 1 93 ? 4.065 2.629 17.857 1.00 94.56 93 GLN A O 1
ATOM 729 N N . LEU A 1 94 ? 4.580 3.738 19.745 1.00 95.50 94 LEU A N 1
ATOM 730 C CA . LEU A 1 94 ? 3.708 2.940 20.611 1.00 95.50 94 LEU A CA 1
ATOM 731 C C . LEU A 1 94 ? 2.247 3.005 20.139 1.00 95.50 94 LEU A C 1
ATOM 733 O O . LEU A 1 94 ? 1.580 1.978 20.011 1.00 95.50 94 LEU A O 1
ATOM 737 N N . TRP A 1 95 ? 1.764 4.211 19.835 1.00 95.75 95 TRP A N 1
ATOM 738 C CA . TRP A 1 95 ? 0.397 4.435 19.378 1.00 95.75 95 TRP A CA 1
ATOM 739 C C . TRP A 1 95 ? 0.122 3.828 17.995 1.00 95.75 95 TRP A C 1
ATOM 741 O O . TRP A 1 95 ? -0.905 3.175 17.816 1.00 95.75 95 TRP A O 1
ATOM 751 N N . TYR A 1 96 ? 1.030 3.984 17.026 1.00 94.50 96 TYR A N 1
ATOM 752 C CA . TYR A 1 96 ? 0.870 3.392 15.694 1.00 94.50 96 TYR A CA 1
ATOM 753 C C . TYR A 1 96 ? 0.941 1.858 15.745 1.00 94.50 96 TYR A C 1
ATOM 755 O O . TYR A 1 96 ? 0.151 1.172 15.091 1.00 94.50 96 TYR A O 1
ATOM 763 N N . ASN A 1 97 ? 1.831 1.313 16.583 1.00 90.94 97 ASN A N 1
ATOM 764 C CA . ASN A 1 97 ? 1.992 -0.128 16.769 1.00 90.94 97 ASN A CA 1
ATOM 765 C C . ASN A 1 97 ? 0.741 -0.801 17.344 1.00 90.94 97 ASN A C 1
ATOM 767 O O . ASN A 1 97 ? 0.470 -1.951 16.997 1.00 90.94 97 ASN A O 1
ATOM 771 N N . LYS A 1 98 ? -0.069 -0.088 18.142 1.00 92.12 98 LYS A N 1
ATOM 772 C CA . LYS A 1 98 ? -1.383 -0.580 18.596 1.00 92.12 98 LYS A CA 1
ATOM 773 C C . LYS A 1 98 ? -2.248 -1.040 17.413 1.00 92.12 98 LYS A C 1
ATOM 775 O O . LYS A 1 98 ? -2.865 -2.099 17.479 1.00 92.12 98 LYS A O 1
ATOM 780 N N . TYR A 1 99 ? -2.277 -0.262 16.332 1.00 90.31 99 TYR A N 1
ATOM 781 C CA . TYR A 1 99 ? -3.076 -0.575 15.146 1.00 90.31 99 TYR A CA 1
ATOM 782 C C . TYR A 1 99 ? -2.345 -1.483 14.159 1.00 90.31 99 TYR A C 1
ATOM 784 O O . TYR A 1 99 ? -2.991 -2.262 13.468 1.00 90.31 99 TYR A O 1
ATOM 792 N N . SER A 1 100 ? -1.016 -1.402 14.067 1.00 88.19 100 SER A N 1
ATOM 793 C CA . SER A 1 100 ? -0.257 -2.201 13.097 1.00 88.19 100 SER A CA 1
ATOM 794 C C . SER A 1 100 ? -0.007 -3.643 13.552 1.00 88.19 100 SER A C 1
ATOM 796 O O . SER A 1 100 ? 0.336 -4.488 12.724 1.00 88.19 100 SER A O 1
ATOM 798 N N . THR A 1 101 ? -0.216 -3.941 14.838 1.00 85.50 101 THR A N 1
ATOM 799 C CA . THR A 1 101 ? -0.123 -5.299 15.388 1.00 85.50 101 THR A CA 1
ATOM 800 C C . THR A 1 101 ? -1.242 -6.188 14.837 1.00 85.50 101 THR A C 1
ATOM 802 O O . THR A 1 101 ? -2.418 -5.809 14.793 1.00 85.50 101 THR A O 1
ATOM 805 N N . VAL A 1 102 ? -0.871 -7.390 14.394 1.00 82.12 102 VAL A N 1
ATOM 806 C CA . VAL A 1 102 ? -1.806 -8.401 13.885 1.00 82.12 102 VAL A CA 1
ATOM 807 C C . VAL A 1 102 ? -2.268 -9.276 15.046 1.00 82.12 102 VAL A C 1
ATOM 809 O O . VAL A 1 102 ? -1.437 -9.823 15.762 1.00 82.12 102 VAL A O 1
ATOM 812 N N . THR A 1 103 ? -3.582 -9.368 15.246 1.00 79.31 103 THR A N 1
ATOM 813 C CA . THR A 1 103 ? -4.212 -10.221 16.264 1.00 79.31 103 THR A CA 1
ATOM 814 C C . THR A 1 103 ? -4.448 -11.631 15.724 1.00 79.31 103 THR A C 1
ATOM 816 O O . THR A 1 103 ? -4.492 -11.826 14.508 1.00 79.31 103 THR A O 1
ATOM 819 N N . ASP A 1 104 ? -4.660 -12.603 16.613 1.00 76.94 104 ASP A N 1
ATOM 820 C CA . ASP A 1 104 ? -4.893 -14.005 16.232 1.00 76.94 104 ASP A CA 1
ATOM 821 C C . ASP A 1 104 ? -6.109 -14.173 15.304 1.00 76.94 104 ASP A C 1
ATOM 823 O O . ASP A 1 104 ? -6.020 -14.858 14.285 1.00 76.94 104 ASP A O 1
ATOM 827 N N . ASP A 1 105 ? -7.201 -13.445 15.559 1.00 74.19 105 ASP A N 1
ATOM 828 C CA . ASP A 1 105 ? -8.389 -13.450 14.690 1.00 74.19 105 ASP A CA 1
ATOM 829 C C . ASP A 1 105 ? -8.064 -13.005 13.252 1.00 74.19 105 ASP A C 1
ATOM 831 O O . ASP A 1 105 ? -8.605 -13.524 12.274 1.00 74.19 105 ASP A O 1
ATOM 835 N N . HIS A 1 106 ? -7.129 -12.066 13.089 1.00 76.12 106 HIS A N 1
ATOM 836 C CA . HIS A 1 106 ? -6.692 -11.600 11.772 1.00 76.12 106 HIS A CA 1
ATOM 837 C C . HIS A 1 106 ? -5.671 -12.531 11.117 1.00 76.12 106 HIS A C 1
ATOM 839 O O . HIS A 1 106 ? -5.570 -12.550 9.886 1.00 76.12 106 HIS A O 1
ATOM 845 N N . LEU A 1 107 ? -4.950 -13.341 11.899 1.00 76.25 107 LEU A N 1
ATOM 846 C CA . LEU A 1 107 ? -4.109 -14.410 11.360 1.00 76.25 107 LEU A CA 1
ATOM 847 C C . LEU A 1 107 ? -4.951 -15.496 10.678 1.00 76.25 107 LEU A C 1
ATOM 849 O O . LEU A 1 107 ? -4.507 -16.051 9.679 1.00 76.25 107 LEU A O 1
ATOM 853 N N . MET A 1 108 ? -6.187 -15.738 11.123 1.00 74.19 108 MET A N 1
ATOM 854 C CA . MET A 1 108 ? -7.091 -16.665 10.427 1.00 74.19 108 MET A CA 1
ATOM 855 C C . MET A 1 108 ? -7.519 -16.137 9.049 1.00 74.19 108 MET A C 1
ATOM 857 O O . MET A 1 108 ? -7.549 -16.883 8.071 1.00 74.19 108 MET A O 1
ATOM 861 N N . LEU A 1 109 ? -7.802 -14.833 8.941 1.00 82.00 109 LEU A N 1
ATOM 862 C CA . LEU A 1 109 ? -8.150 -14.190 7.664 1.00 82.00 109 LEU A CA 1
ATOM 863 C C . LEU A 1 109 ? -6.983 -14.234 6.672 1.00 82.00 109 LEU A C 1
ATOM 865 O O . LEU A 1 109 ? -7.178 -14.384 5.465 1.00 82.00 109 LEU A O 1
ATOM 869 N N . ARG A 1 110 ? -5.756 -14.114 7.184 1.00 82.19 110 ARG A N 1
ATOM 870 C CA . ARG A 1 110 ? -4.532 -14.108 6.383 1.00 82.19 110 ARG A CA 1
ATOM 871 C C . ARG A 1 110 ? -4.394 -15.359 5.525 1.00 82.19 110 ARG A C 1
ATOM 873 O O . ARG A 1 110 ? -3.994 -15.231 4.372 1.00 82.19 110 ARG A O 1
ATOM 880 N N . ASP A 1 111 ? -4.684 -16.546 6.043 1.00 82.69 111 ASP A N 1
ATOM 881 C CA . ASP A 1 111 ? -4.470 -17.774 5.269 1.00 82.69 111 ASP A CA 1
ATOM 882 C C . ASP A 1 111 ? -5.377 -17.828 4.034 1.00 82.69 111 ASP A C 1
ATOM 884 O O . ASP A 1 111 ? -4.932 -18.209 2.948 1.00 82.69 111 ASP A O 1
ATOM 888 N N . ILE A 1 112 ? -6.607 -17.319 4.162 1.00 86.56 112 ILE A N 1
ATOM 889 C CA . ILE A 1 112 ? -7.529 -17.137 3.037 1.00 86.56 112 ILE A CA 1
ATOM 890 C C . ILE A 1 112 ? -6.971 -16.098 2.054 1.00 86.56 112 ILE A C 1
ATOM 892 O O . ILE A 1 112 ? -6.909 -16.361 0.852 1.00 86.56 112 ILE A O 1
ATOM 896 N N . VAL A 1 113 ? -6.491 -14.948 2.543 1.00 83.88 113 VAL A N 1
ATOM 897 C CA . VAL A 1 113 ? -5.906 -13.896 1.689 1.00 83.88 113 VAL A CA 1
ATOM 898 C C . VAL A 1 113 ? -4.685 -14.403 0.914 1.00 83.88 113 VAL A C 1
ATOM 900 O O . VAL A 1 113 ? -4.562 -14.154 -0.285 1.00 83.88 113 VAL A O 1
ATOM 903 N N . MET A 1 114 ? -3.798 -15.155 1.566 1.00 82.75 114 MET A N 1
ATOM 904 C CA . MET A 1 114 ? -2.613 -15.729 0.929 1.00 82.75 114 MET A CA 1
ATOM 905 C C . MET A 1 114 ? -2.985 -16.774 -0.128 1.00 82.75 114 MET A C 1
ATOM 907 O O . MET A 1 114 ? -2.333 -16.829 -1.170 1.00 82.75 114 MET A O 1
ATOM 911 N N . ALA A 1 115 ? -4.038 -17.566 0.100 1.00 86.38 115 ALA A N 1
ATOM 912 C CA . ALA A 1 115 ? -4.543 -18.535 -0.872 1.00 86.38 115 ALA A CA 1
ATOM 913 C C . ALA A 1 115 ? -5.215 -17.876 -2.093 1.00 86.38 115 ALA A C 1
ATOM 915 O O . ALA A 1 115 ? -5.187 -18.438 -3.187 1.00 86.38 115 ALA A O 1
ATOM 916 N N . ARG A 1 116 ? -5.799 -16.683 -1.918 1.00 83.81 116 ARG A N 1
ATOM 917 C CA . ARG A 1 116 ? -6.462 -15.882 -2.968 1.00 83.81 116 ARG A CA 1
ATOM 918 C C . ARG A 1 116 ? -5.529 -14.900 -3.683 1.00 83.81 116 ARG A C 1
ATOM 920 O O . ARG A 1 116 ? -5.951 -14.174 -4.582 1.00 83.81 116 ARG A O 1
ATOM 927 N N . LYS A 1 117 ? -4.259 -14.859 -3.288 1.00 81.69 117 LYS A N 1
ATOM 928 C CA . LYS A 1 117 ? -3.271 -13.904 -3.780 1.00 81.69 117 LYS A CA 1
ATOM 929 C C . LYS A 1 117 ? -3.038 -14.036 -5.286 1.00 81.69 117 LYS A C 1
ATOM 931 O O . LYS A 1 117 ? -2.724 -15.112 -5.790 1.00 81.69 117 LYS A O 1
ATOM 936 N N . MET A 1 118 ? -3.076 -12.904 -5.983 1.00 80.75 118 MET A N 1
ATOM 937 C CA . MET A 1 118 ? -2.678 -12.811 -7.386 1.00 80.75 118 MET A CA 1
ATOM 938 C C . MET A 1 118 ? -1.204 -12.395 -7.515 1.00 80.75 118 MET A C 1
ATOM 940 O O . MET A 1 118 ? -0.720 -11.594 -6.708 1.00 80.75 118 MET A O 1
ATOM 944 N N . PRO A 1 119 ? -0.466 -12.913 -8.515 1.00 82.62 119 PRO A N 1
ATOM 945 C CA . PRO A 1 119 ? 0.878 -12.434 -8.805 1.00 82.62 119 PRO A CA 1
ATOM 946 C C . PRO A 1 119 ? 0.839 -10.963 -9.233 1.00 82.62 119 PRO A C 1
ATOM 948 O O . PRO A 1 119 ? -0.079 -10.518 -9.927 1.00 82.62 119 PRO A O 1
ATOM 951 N N . ARG A 1 120 ? 1.860 -10.200 -8.828 1.00 82.00 120 ARG A N 1
ATOM 952 C CA . ARG A 1 120 ? 2.002 -8.788 -9.204 1.00 82.00 120 ARG A CA 1
ATOM 953 C C . ARG A 1 120 ? 2.094 -8.681 -10.725 1.00 82.00 120 ARG A C 1
ATOM 955 O O . ARG A 1 120 ? 2.884 -9.382 -11.353 1.00 82.00 120 ARG A O 1
ATOM 962 N N . ARG A 1 121 ? 1.299 -7.782 -11.308 1.00 87.00 121 ARG A N 1
ATOM 963 C CA . ARG A 1 121 ? 1.326 -7.527 -12.753 1.00 87.00 121 ARG A CA 1
ATOM 964 C C . ARG A 1 121 ? 2.681 -6.954 -13.156 1.00 87.00 121 ARG A C 1
ATOM 966 O O . ARG A 1 121 ? 3.215 -6.082 -12.469 1.00 87.00 121 ARG A O 1
ATOM 973 N N . LEU A 1 122 ? 3.202 -7.430 -14.279 1.00 91.75 122 LEU A N 1
ATOM 974 C CA . LEU A 1 122 ? 4.341 -6.821 -14.951 1.00 91.75 122 LEU A CA 1
ATOM 975 C C . LEU A 1 122 ? 3.830 -5.790 -15.956 1.00 91.75 122 LEU A C 1
ATOM 977 O O . LEU A 1 122 ? 2.759 -5.961 -16.536 1.00 91.75 122 LEU A O 1
ATOM 981 N N . PHE A 1 123 ? 4.598 -4.722 -16.142 1.00 93.12 123 PHE A N 1
ATOM 982 C CA . PHE A 1 123 ? 4.271 -3.658 -17.081 1.00 93.12 123 PHE A CA 1
ATOM 983 C C . PHE A 1 123 ? 5.332 -3.605 -18.165 1.00 93.12 123 PHE A C 1
ATOM 985 O O . PHE A 1 123 ? 6.528 -3.562 -17.875 1.00 93.12 123 PHE A O 1
ATOM 992 N N . VAL A 1 124 ? 4.868 -3.578 -19.404 1.00 96.94 124 VAL A N 1
ATOM 993 C CA . VAL A 1 124 ? 5.701 -3.329 -20.572 1.00 96.94 124 VAL A CA 1
ATOM 994 C C . VAL A 1 124 ? 5.824 -1.820 -20.723 1.00 96.94 124 VAL A C 1
ATOM 996 O O . VAL A 1 124 ? 4.818 -1.112 -20.681 1.00 96.94 124 VAL A O 1
ATOM 999 N N . GLN A 1 125 ? 7.055 -1.322 -20.825 1.00 97.00 125 GLN A N 1
ATOM 1000 C CA . GLN A 1 125 ? 7.315 0.108 -20.965 1.00 97.00 125 GLN A CA 1
ATOM 1001 C C . GLN A 1 125 ? 7.706 0.431 -22.406 1.00 97.00 125 GLN A C 1
ATOM 1003 O O . GLN A 1 125 ? 8.542 -0.279 -22.967 1.00 97.00 125 GLN A O 1
ATOM 1008 N N . PRO A 1 126 ? 7.184 1.519 -22.991 1.00 96.81 126 PRO A N 1
ATOM 1009 C CA . PRO A 1 126 ? 7.592 1.937 -24.321 1.00 96.81 126 PRO A CA 1
ATOM 1010 C C . PRO A 1 126 ? 9.024 2.491 -24.309 1.00 96.81 126 PRO A C 1
ATOM 1012 O O . PRO A 1 126 ? 9.575 2.843 -23.256 1.00 96.81 126 PRO A O 1
ATOM 1015 N N . HIS A 1 127 ? 9.632 2.593 -25.487 1.00 96.44 127 HIS A N 1
ATOM 1016 C CA . HIS A 1 127 ? 10.970 3.152 -25.676 1.00 96.44 127 HIS A CA 1
ATOM 1017 C C . HIS A 1 127 ? 10.942 4.295 -26.690 1.00 96.44 127 HIS A C 1
ATOM 1019 O O . HIS A 1 127 ? 10.304 4.182 -27.729 1.00 96.44 127 HIS A O 1
ATOM 1025 N N . THR A 1 128 ? 11.645 5.390 -26.414 1.00 95.25 128 THR A N 1
ATOM 1026 C CA . THR A 1 128 ? 11.738 6.535 -27.328 1.00 95.25 128 THR A CA 1
ATOM 1027 C C . THR A 1 128 ? 13.047 6.511 -28.105 1.00 95.25 128 THR A C 1
ATOM 1029 O O . THR A 1 128 ? 14.105 6.400 -27.487 1.00 95.25 128 THR A O 1
ATOM 1032 N N . SER A 1 129 ? 12.984 6.691 -29.422 1.00 93.00 129 SER A N 1
ATOM 1033 C CA . SER A 1 129 ? 14.149 6.780 -30.312 1.00 93.00 129 SER A CA 1
ATOM 1034 C C . SER A 1 129 ? 14.052 8.004 -31.222 1.00 93.00 129 SER A C 1
ATOM 1036 O O . SER A 1 129 ? 12.970 8.559 -31.400 1.00 93.00 129 SER A O 1
ATOM 1038 N N . PHE A 1 130 ? 15.173 8.426 -31.804 1.00 94.25 130 PHE A N 1
ATOM 1039 C CA . PHE A 1 130 ? 15.172 9.443 -32.856 1.00 94.25 130 PHE A CA 1
ATOM 1040 C C . PHE A 1 130 ? 14.947 8.794 -34.223 1.00 94.25 130 PHE A C 1
ATOM 1042 O O . PHE A 1 130 ? 15.554 7.762 -34.513 1.00 94.25 130 PHE A O 1
ATOM 1049 N N . ASP A 1 131 ? 14.096 9.398 -35.048 1.00 90.25 131 ASP A N 1
ATOM 1050 C CA . ASP A 1 131 ? 13.966 9.066 -36.466 1.00 90.25 131 ASP A CA 1
ATOM 1051 C C . ASP A 1 131 ? 15.022 9.821 -37.297 1.00 90.25 131 ASP A C 1
ATOM 1053 O O . ASP A 1 131 ? 15.728 10.712 -36.816 1.00 90.25 131 ASP A O 1
ATOM 1057 N N . THR A 1 132 ? 15.149 9.447 -38.564 1.00 92.56 132 THR A N 1
ATOM 1058 C CA . THR A 1 132 ? 16.083 10.003 -39.551 1.00 92.56 132 THR A CA 1
ATOM 1059 C C . THR A 1 132 ? 15.935 11.508 -39.775 1.00 92.56 132 THR A C 1
ATOM 1061 O O . THR A 1 132 ? 16.912 12.166 -40.133 1.00 92.56 132 THR A O 1
ATOM 1064 N N . ASP A 1 133 ? 14.750 12.066 -39.534 1.00 93.62 133 ASP A N 1
ATOM 1065 C CA . ASP A 1 133 ? 14.462 13.501 -39.611 1.00 93.62 133 ASP A CA 1
ATOM 1066 C C . ASP A 1 133 ? 14.755 14.255 -38.296 1.00 93.62 133 ASP A C 1
ATOM 1068 O O . ASP A 1 133 ? 14.588 15.474 -38.223 1.00 93.62 133 ASP A O 1
ATOM 1072 N N . GLY A 1 134 ? 15.216 13.546 -37.260 1.00 93.50 134 GLY A N 1
ATOM 1073 C CA . GLY A 1 134 ? 15.483 14.084 -35.928 1.00 93.50 134 GLY A CA 1
ATOM 1074 C C . GLY A 1 134 ? 14.251 14.178 -35.024 1.00 93.50 134 GLY A C 1
ATOM 1075 O O . GLY A 1 134 ? 14.366 14.680 -33.903 1.00 93.50 134 GLY A O 1
ATOM 1076 N N . SER A 1 135 ? 13.083 13.703 -35.466 1.00 95.62 135 SER A N 1
ATOM 1077 C CA . SER A 1 135 ? 11.883 13.624 -34.630 1.00 95.62 135 SER A CA 1
ATOM 1078 C C . SER A 1 135 ? 11.983 12.493 -33.596 1.00 95.62 135 SER A C 1
ATOM 1080 O O . SER A 1 135 ? 12.736 11.535 -33.762 1.00 95.62 135 SER A O 1
ATOM 1082 N N . VAL A 1 136 ? 11.248 12.612 -32.484 1.00 96.38 136 VAL A N 1
ATOM 1083 C CA . VAL A 1 136 ? 11.193 11.573 -31.442 1.00 96.38 136 VAL A CA 1
ATOM 1084 C C . VAL A 1 136 ? 10.010 10.651 -31.707 1.00 96.38 136 VAL A C 1
ATOM 1086 O O . VAL A 1 136 ? 8.867 11.103 -31.757 1.00 96.38 136 VAL A O 1
ATOM 1089 N N . VAL A 1 137 ? 10.283 9.352 -31.798 1.00 96.12 137 VAL A N 1
ATOM 1090 C CA . VAL A 1 137 ? 9.291 8.297 -32.019 1.00 96.12 137 VAL A CA 1
ATOM 1091 C C . VAL A 1 137 ? 9.106 7.479 -30.748 1.00 96.12 137 VAL A C 1
ATOM 1093 O O . VAL A 1 137 ? 10.074 7.150 -30.059 1.00 96.12 137 VAL A O 1
ATOM 1096 N N . LEU A 1 138 ? 7.853 7.142 -30.437 1.00 96.75 138 LEU A N 1
ATOM 1097 C CA . LEU A 1 138 ? 7.488 6.240 -29.349 1.00 96.75 138 LEU A CA 1
ATOM 1098 C C . LEU A 1 138 ? 7.309 4.820 -29.896 1.00 96.75 138 LEU A C 1
ATOM 1100 O O . LEU A 1 138 ? 6.398 4.561 -30.675 1.00 96.75 138 LEU A O 1
ATOM 1104 N N . ASN A 1 139 ? 8.157 3.902 -29.452 1.00 95.62 139 ASN A N 1
ATOM 1105 C CA . ASN A 1 139 ? 8.076 2.486 -29.780 1.00 95.62 139 ASN A CA 1
ATOM 1106 C C . ASN A 1 139 ? 7.283 1.764 -28.689 1.00 95.62 139 ASN A C 1
ATOM 1108 O O . ASN A 1 139 ? 7.705 1.721 -27.526 1.00 95.62 139 ASN A O 1
ATOM 1112 N N . GLU A 1 140 ? 6.135 1.212 -29.066 1.00 97.50 140 GLU A N 1
ATOM 1113 C CA . GLU A 1 140 ? 5.271 0.417 -28.196 1.00 97.50 140 GLU A CA 1
ATOM 1114 C C . GLU A 1 140 ? 5.527 -1.082 -28.395 1.00 97.50 140 GLU A C 1
ATOM 1116 O O . GLU A 1 140 ? 6.004 -1.518 -29.442 1.00 97.50 140 GLU A O 1
ATOM 1121 N N . PHE A 1 141 ? 5.218 -1.874 -27.370 1.00 97.31 141 PHE A N 1
ATOM 1122 C CA . PHE A 1 141 ? 5.436 -3.319 -27.358 1.00 97.31 141 PHE A CA 1
ATOM 1123 C C . PHE A 1 141 ? 4.208 -4.014 -26.769 1.00 97.31 141 PHE A C 1
ATOM 1125 O O . PHE A 1 141 ? 3.514 -3.448 -25.920 1.00 97.31 141 PHE A O 1
ATOM 1132 N N . ASP A 1 142 ? 3.964 -5.253 -27.191 1.00 97.00 142 ASP A N 1
ATOM 1133 C CA . ASP A 1 142 ? 2.817 -6.038 -26.736 1.00 97.00 142 ASP A CA 1
ATOM 1134 C C . ASP A 1 142 ? 2.842 -6.280 -25.224 1.00 97.00 142 ASP A C 1
ATOM 1136 O O . ASP A 1 142 ? 3.901 -6.442 -24.620 1.00 97.00 142 ASP A O 1
ATOM 1140 N N . SER A 1 143 ? 1.661 -6.374 -24.601 1.00 96.19 143 SER A N 1
ATOM 1141 C CA . SER A 1 143 ? 1.510 -6.693 -23.173 1.00 96.19 143 SER A CA 1
ATOM 1142 C C . SER A 1 143 ? 1.721 -8.193 -22.897 1.00 96.19 143 SER A C 1
ATOM 1144 O O . SER A 1 143 ? 0.828 -8.897 -22.428 1.00 96.19 143 SER A O 1
ATOM 1146 N N . SER A 1 144 ? 2.913 -8.689 -23.222 1.00 96.00 144 SER A N 1
ATOM 1147 C CA . SER A 1 144 ? 3.339 -10.083 -23.072 1.00 96.00 144 SER A CA 1
ATOM 1148 C C . SER A 1 144 ? 4.744 -10.174 -22.471 1.00 96.00 144 SER A C 1
ATOM 1150 O O . SER A 1 144 ? 5.448 -9.170 -22.341 1.00 96.00 144 SER A O 1
ATOM 1152 N N . PHE A 1 145 ? 5.175 -11.380 -22.091 1.00 95.81 145 PHE A N 1
ATOM 1153 C CA . PHE A 1 145 ? 6.542 -11.592 -21.607 1.00 95.81 145 PHE A CA 1
ATOM 1154 C C . PHE A 1 145 ? 7.576 -11.313 -22.702 1.00 95.81 145 PHE A C 1
ATOM 1156 O O . PHE A 1 145 ? 8.618 -10.718 -22.433 1.00 95.81 145 PHE A O 1
ATOM 1163 N N . GLU A 1 146 ? 7.261 -11.681 -23.940 1.00 97.44 146 GLU A N 1
ATOM 1164 C CA . GLU A 1 146 ? 8.059 -11.379 -25.121 1.00 97.44 146 GLU A CA 1
ATOM 1165 C C . GLU A 1 146 ? 8.164 -9.865 -25.324 1.00 97.44 146 GLU A C 1
ATOM 1167 O O . GLU A 1 146 ? 9.266 -9.354 -25.502 1.00 97.44 146 GLU A O 1
ATOM 1172 N N . GLY A 1 147 ? 7.054 -9.131 -25.190 1.00 97.25 147 GLY A N 1
ATOM 1173 C CA . GLY A 1 147 ? 7.043 -7.672 -25.283 1.00 97.25 147 GLY A CA 1
ATOM 1174 C C . GLY A 1 147 ? 7.885 -6.990 -24.203 1.00 97.25 147 GLY A C 1
ATOM 1175 O O . GLY A 1 147 ? 8.579 -6.015 -24.497 1.00 97.25 147 GLY A O 1
ATOM 1176 N N . ILE A 1 148 ? 7.928 -7.539 -22.978 1.00 97.06 148 ILE A N 1
ATOM 1177 C CA . ILE A 1 148 ? 8.880 -7.085 -21.949 1.00 97.06 148 ILE A CA 1
ATOM 1178 C C . ILE A 1 148 ? 10.310 -7.240 -22.474 1.00 97.06 148 ILE A C 1
ATOM 1180 O O . ILE A 1 148 ? 11.046 -6.257 -22.503 1.00 97.06 148 ILE A O 1
ATOM 1184 N N . ILE A 1 149 ? 10.704 -8.434 -22.922 1.00 96.31 149 ILE A N 1
ATOM 1185 C CA . ILE A 1 149 ? 12.075 -8.702 -23.391 1.00 96.31 149 ILE A CA 1
ATOM 1186 C C . ILE A 1 149 ? 12.442 -7.776 -24.557 1.00 96.31 149 ILE A C 1
ATOM 1188 O O . ILE A 1 149 ? 13.481 -7.115 -24.516 1.00 96.31 149 ILE A O 1
ATOM 1192 N N . SER A 1 150 ? 11.566 -7.664 -25.556 1.00 96.75 150 SER A N 1
ATOM 1193 C CA . SER A 1 150 ? 11.750 -6.778 -26.706 1.00 96.75 150 SER A CA 1
ATOM 1194 C C . SER A 1 150 ? 11.911 -5.317 -26.290 1.00 96.75 150 SER A C 1
ATOM 1196 O O . SER A 1 150 ? 12.792 -4.637 -26.814 1.00 96.75 150 SER A O 1
ATOM 1198 N N . SER A 1 151 ? 11.140 -4.844 -25.303 1.00 97.12 151 SER A N 1
ATOM 1199 C CA . SER A 1 151 ? 11.262 -3.467 -24.808 1.00 97.12 151 SER A CA 1
ATOM 1200 C C . SER A 1 151 ? 12.619 -3.173 -24.159 1.00 97.12 151 SER A C 1
ATOM 1202 O O . SER A 1 151 ? 13.134 -2.061 -24.280 1.00 97.12 151 SER A O 1
ATOM 1204 N N . PHE A 1 152 ? 13.228 -4.163 -23.498 1.00 95.62 152 PHE A N 1
ATOM 1205 C CA . PHE A 1 152 ? 14.559 -4.029 -22.900 1.00 95.62 152 PHE A CA 1
ATOM 1206 C C . PHE A 1 152 ? 15.670 -4.108 -23.947 1.00 95.62 152 PHE A C 1
ATOM 1208 O O . PHE A 1 152 ? 16.595 -3.300 -23.887 1.00 95.62 152 PHE A O 1
ATOM 1215 N N . LEU A 1 153 ? 15.562 -5.019 -24.920 1.00 94.25 153 LEU A N 1
ATOM 1216 C CA . LEU A 1 153 ? 16.521 -5.118 -26.027 1.00 94.25 153 LEU A CA 1
ATOM 1217 C C . LEU A 1 153 ? 16.545 -3.841 -26.872 1.00 94.25 153 LEU A C 1
ATOM 1219 O O . LEU A 1 153 ? 17.616 -3.371 -27.239 1.00 94.25 153 LEU A O 1
ATOM 1223 N N . ALA A 1 154 ? 15.378 -3.247 -27.134 1.00 93.12 154 ALA A N 1
ATOM 1224 C CA . ALA A 1 154 ? 15.294 -1.969 -27.835 1.00 93.12 154 ALA A CA 1
ATOM 1225 C C . ALA A 1 154 ? 15.928 -0.823 -27.029 1.00 93.12 154 ALA A C 1
ATOM 1227 O O . ALA A 1 154 ? 16.579 0.046 -27.600 1.00 93.12 154 ALA A O 1
ATOM 1228 N N . ARG A 1 155 ? 15.759 -0.830 -25.700 1.00 93.75 155 ARG A N 1
ATOM 1229 C CA . ARG A 1 155 ? 16.290 0.207 -24.802 1.00 93.75 155 ARG A CA 1
ATOM 1230 C C . ARG A 1 155 ? 17.806 0.129 -24.623 1.00 93.75 155 ARG A C 1
ATOM 1232 O O . ARG A 1 155 ? 18.450 1.169 -24.524 1.00 93.75 155 ARG A O 1
ATOM 1239 N N . TYR A 1 156 ? 18.357 -1.081 -24.562 1.00 91.00 156 TYR A N 1
ATOM 1240 C CA . TYR A 1 156 ? 19.782 -1.346 -24.353 1.00 91.00 156 TYR A CA 1
ATOM 1241 C C . TYR A 1 156 ? 20.302 -2.295 -25.443 1.00 91.00 156 TYR A C 1
ATOM 1243 O O . TYR A 1 156 ? 20.518 -3.479 -25.184 1.00 91.00 156 TYR A O 1
ATOM 1251 N N . PRO A 1 157 ? 20.491 -1.798 -26.678 1.00 87.56 157 PRO A N 1
ATOM 1252 C CA . PRO A 1 157 ? 20.844 -2.646 -27.817 1.00 87.56 157 PRO A CA 1
ATOM 1253 C C . PRO A 1 157 ? 22.277 -3.191 -27.750 1.00 87.56 157 PRO A C 1
ATOM 1255 O O . PRO A 1 157 ? 22.596 -4.165 -28.427 1.00 87.56 157 PRO A O 1
ATOM 1258 N N . ASN A 1 158 ? 23.142 -2.569 -26.944 1.00 90.31 158 ASN A N 1
ATOM 1259 C CA . ASN A 1 158 ? 24.554 -2.910 -26.836 1.00 90.31 158 ASN A CA 1
ATOM 1260 C C . ASN A 1 158 ? 24.898 -3.399 -25.433 1.00 90.31 158 ASN A C 1
ATOM 1262 O O . ASN A 1 158 ? 24.290 -2.996 -24.442 1.00 90.31 158 ASN A O 1
ATOM 1266 N N . TYR A 1 159 ? 25.929 -4.234 -25.367 1.00 88.94 159 TYR A N 1
ATOM 1267 C CA . TYR A 1 159 ? 26.520 -4.652 -24.108 1.00 88.94 159 TYR A CA 1
ATOM 1268 C C . TYR A 1 159 ? 27.231 -3.480 -23.418 1.00 88.94 159 TYR A C 1
ATOM 1270 O O . TYR A 1 159 ? 28.081 -2.828 -24.025 1.00 88.94 159 TYR A O 1
ATOM 1278 N N . ASP A 1 160 ? 26.902 -3.240 -22.149 1.00 90.94 160 ASP A N 1
ATOM 1279 C CA . ASP A 1 160 ? 27.477 -2.163 -21.344 1.00 90.94 160 ASP A CA 1
ATOM 1280 C C . ASP A 1 160 ? 28.630 -2.688 -20.472 1.00 90.94 160 ASP A C 1
ATOM 1282 O O . ASP A 1 160 ? 28.432 -3.278 -19.405 1.00 90.94 160 ASP A O 1
ATOM 1286 N N . THR A 1 161 ? 29.859 -2.484 -20.948 1.00 94.25 161 THR A N 1
ATOM 1287 C CA . THR A 1 161 ? 31.085 -2.895 -20.246 1.00 94.25 161 THR A CA 1
ATOM 1288 C C . THR A 1 161 ? 31.337 -2.102 -18.964 1.00 94.25 161 THR A C 1
ATOM 1290 O O . THR A 1 161 ? 32.019 -2.594 -18.065 1.00 94.25 161 THR A O 1
ATOM 1293 N N . GLU A 1 162 ? 30.826 -0.872 -18.872 1.00 94.25 162 GLU A N 1
ATOM 1294 C CA . GLU A 1 162 ? 30.994 -0.033 -17.685 1.00 94.25 162 GLU A CA 1
ATOM 1295 C C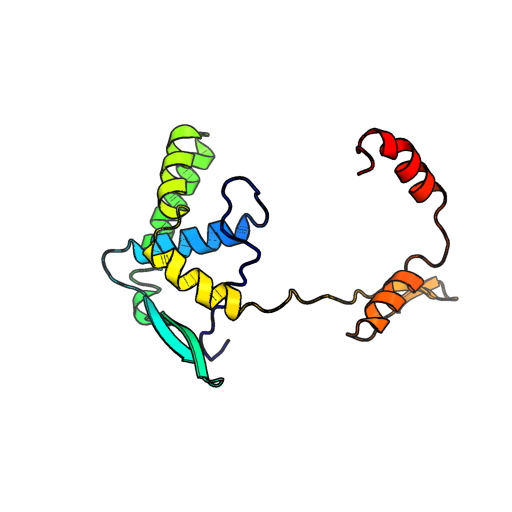 . GLU A 1 162 ? 30.129 -0.569 -16.543 1.00 94.25 162 GLU A C 1
ATOM 1297 O O . GLU A 1 162 ? 30.634 -0.787 -15.438 1.00 94.25 162 GLU A O 1
ATOM 1302 N N . LEU A 1 163 ? 28.867 -0.902 -16.832 1.00 91.81 163 LEU A N 1
ATOM 1303 C CA . LEU A 1 163 ? 27.964 -1.519 -15.861 1.00 91.81 163 LEU A CA 1
ATOM 1304 C C . LEU A 1 163 ? 28.502 -2.865 -15.344 1.00 91.81 163 LEU A C 1
ATOM 1306 O O . LEU A 1 163 ? 28.431 -3.142 -14.144 1.00 91.81 163 LEU A O 1
ATOM 1310 N N . GLU A 1 164 ? 29.081 -3.692 -16.224 1.00 93.62 164 GLU A N 1
ATOM 1311 C CA . GLU A 1 164 ? 29.707 -4.957 -15.816 1.00 93.62 164 GLU A CA 1
ATOM 1312 C C . GLU A 1 164 ? 30.921 -4.729 -14.899 1.00 93.62 164 GLU A C 1
ATOM 1314 O O . GLU A 1 164 ? 31.090 -5.429 -13.897 1.00 93.62 164 GLU A O 1
ATOM 1319 N N . SER A 1 165 ? 31.761 -3.740 -15.219 1.00 96.12 165 SER A N 1
ATOM 1320 C CA . SER A 1 165 ? 32.927 -3.374 -14.410 1.00 96.12 165 SER A CA 1
ATOM 1321 C C . SER A 1 165 ? 32.523 -2.903 -13.010 1.00 96.12 165 SER A C 1
ATOM 1323 O O . SER A 1 165 ? 33.092 -3.365 -12.020 1.00 96.12 165 SER A O 1
ATOM 1325 N N . LEU A 1 166 ? 31.491 -2.056 -12.908 1.00 95.88 166 LEU A N 1
ATOM 1326 C CA . LEU A 1 166 ? 30.934 -1.619 -11.623 1.00 95.88 166 LEU A CA 1
ATOM 1327 C C . LEU A 1 166 ? 30.456 -2.812 -10.789 1.00 95.88 166 LEU A C 1
ATOM 1329 O O . LEU A 1 166 ? 30.849 -2.951 -9.631 1.00 95.88 166 LEU A O 1
ATOM 1333 N N . TRP A 1 167 ? 29.691 -3.724 -11.397 1.00 93.38 167 TRP A N 1
ATOM 1334 C CA . TRP A 1 167 ? 29.240 -4.935 -10.713 1.00 93.38 167 TRP A CA 1
ATOM 1335 C C . TRP A 1 167 ? 30.411 -5.791 -10.212 1.00 93.38 167 TRP A C 1
ATOM 1337 O O . TRP A 1 167 ? 30.387 -6.224 -9.060 1.00 93.38 167 TRP A O 1
ATOM 1347 N N . LYS A 1 168 ? 31.448 -6.007 -11.039 1.00 94.25 168 LYS A N 1
ATOM 1348 C CA . LYS A 1 168 ? 32.666 -6.756 -10.669 1.00 94.25 168 LYS A CA 1
ATOM 1349 C C . LYS A 1 168 ? 33.406 -6.112 -9.500 1.00 94.25 168 LYS A C 1
ATOM 1351 O O . LYS A 1 168 ? 33.814 -6.822 -8.583 1.00 94.25 168 LYS A O 1
ATOM 1356 N N . ASN A 1 169 ? 33.560 -4.791 -9.518 1.00 95.62 169 ASN A N 1
ATOM 1357 C CA . ASN A 1 169 ? 34.251 -4.060 -8.459 1.00 95.62 169 ASN A CA 1
ATOM 1358 C C . ASN A 1 169 ? 33.530 -4.199 -7.117 1.00 95.62 169 ASN A C 1
ATOM 1360 O O . ASN A 1 169 ? 34.189 -4.400 -6.099 1.00 95.62 169 ASN A O 1
ATOM 1364 N N . ASP A 1 170 ? 32.198 -4.192 -7.113 1.00 95.38 170 ASP A N 1
ATOM 1365 C CA . ASP A 1 170 ? 31.423 -4.299 -5.878 1.00 95.38 170 ASP A CA 1
ATOM 1366 C C . ASP A 1 170 ? 31.279 -5.742 -5.363 1.00 95.38 170 ASP A C 1
ATOM 1368 O O . ASP A 1 170 ? 30.871 -5.942 -4.219 1.00 95.38 170 ASP A O 1
ATOM 1372 N N . GLN A 1 171 ? 31.652 -6.767 -6.147 1.00 92.50 171 GLN A N 1
ATOM 1373 C CA . GLN A 1 171 ? 31.444 -8.178 -5.782 1.00 92.50 171 GLN A CA 1
ATOM 1374 C C . GLN A 1 171 ? 31.955 -8.543 -4.386 1.00 92.50 171 GLN A C 1
ATOM 1376 O O . GLN A 1 171 ? 31.347 -9.364 -3.704 1.00 92.50 171 GLN A O 1
ATOM 1381 N N . HIS A 1 172 ? 33.052 -7.927 -3.948 1.00 91.19 172 HIS A N 1
ATOM 1382 C CA . HIS A 1 172 ? 33.671 -8.194 -2.653 1.00 91.19 172 HIS A CA 1
ATOM 1383 C C . HIS A 1 172 ? 32.795 -7.800 -1.447 1.00 91.19 172 HIS A C 1
ATOM 1385 O O . HIS A 1 172 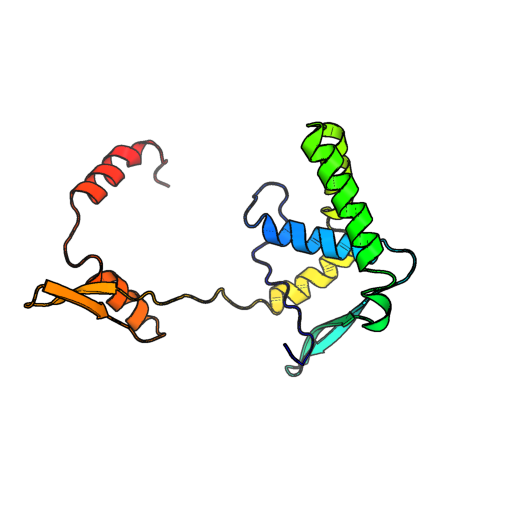? 33.005 -8.327 -0.352 1.00 91.19 172 HIS A O 1
ATOM 1391 N N . TYR A 1 173 ? 31.801 -6.921 -1.624 1.00 92.31 173 TYR A N 1
ATOM 1392 C CA . TYR A 1 173 ? 30.841 -6.563 -0.573 1.00 92.31 173 TYR A CA 1
ATOM 1393 C C . TYR A 1 173 ? 29.827 -7.673 -0.283 1.00 92.31 173 TYR A C 1
ATOM 1395 O O . TYR A 1 173 ? 29.218 -7.690 0.791 1.00 92.31 173 TYR A O 1
ATOM 1403 N N . TRP A 1 174 ? 29.650 -8.623 -1.202 1.00 88.81 174 TRP A N 1
ATOM 1404 C CA . TRP A 1 174 ? 28.727 -9.736 -1.031 1.00 88.81 174 TRP A CA 1
ATOM 1405 C C . TRP A 1 174 ? 29.508 -11.037 -0.884 1.00 88.81 174 TRP A C 1
ATOM 1407 O O . TRP A 1 174 ? 30.316 -11.409 -1.730 1.00 88.81 174 TRP A O 1
ATOM 1417 N N . LYS A 1 175 ? 29.246 -11.782 0.195 1.00 77.19 175 LYS A N 1
ATOM 1418 C CA . LYS A 1 175 ? 29.737 -13.159 0.290 1.00 77.19 175 LYS A CA 1
ATOM 1419 C C . LYS A 1 175 ? 29.126 -13.948 -0.867 1.00 77.19 175 LYS A C 1
ATOM 1421 O O . LYS A 1 175 ? 27.902 -14.081 -0.919 1.00 77.19 175 LYS A O 1
ATOM 1426 N N . GLN A 1 176 ? 29.960 -14.466 -1.767 1.00 63.66 176 GLN A N 1
ATOM 1427 C CA . GLN A 1 176 ? 29.521 -15.498 -2.701 1.00 63.66 176 GLN A CA 1
ATOM 1428 C C . GLN A 1 176 ? 29.000 -16.670 -1.855 1.00 63.66 176 GLN A C 1
ATOM 1430 O O . GLN A 1 176 ? 29.709 -17.160 -0.974 1.00 63.66 176 GLN A O 1
ATOM 1435 N N . LYS A 1 177 ? 27.717 -16.993 -2.024 1.00 51.50 177 LYS A N 1
ATOM 1436 C CA . LYS A 1 177 ? 27.069 -18.128 -1.362 1.00 51.50 177 LYS A CA 1
ATOM 1437 C C . LYS A 1 177 ? 27.474 -19.432 -2.025 1.00 51.50 177 LYS A C 1
ATOM 1439 O O . LYS A 1 177 ? 27.572 -19.428 -3.270 1.00 51.50 177 LYS A O 1
#

Secondary structure (DSSP, 8-state):
-TT-------SS---TTT-TTHHHHHHHHHHHHHHSSSS--EEEEEEE-TTSSEEEEEEE-THHIIIIIHHHHHHHHHHHHHHHHHT-HHHHHHHHHHHHSPPHHHHHHHHHHHHTPPPPPP----EEEE-TT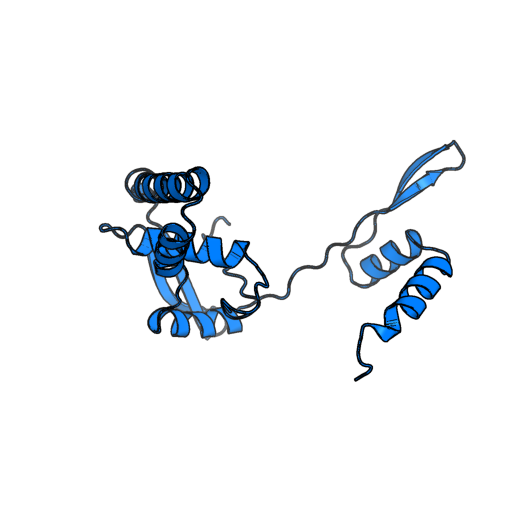S-EEEE---SSHHHHHHHHHHH--S--HHHHHHHHHHGGGS---

Mean predicted aligned error: 8.35 Å

Radius of gyration: 23.6 Å; Cα contacts (8 Å, |Δi|>4): 138; chains: 1; bounding box: 59×41×62 Å

pLDDT: mean 85.01, std 19.01, range [23.09, 98.5]

Organism: Amphimedon queenslandica (NCBI:txid400682)

InterPro domains:
  IPR039461 Peptidase family M49 [PF03571] (21-155)
  IPR039461 Peptidase family M49 [PTHR23422] (15-156)

Foldseek 3Di:
DVQPDDQLQDPDDVPVPPCPDPVSLVVQLLVLLQVPFPDRQKDKDWDQDPVRHIAIDIGGDPVCCVVPSVVSVVVVVVVLVVCVVVVVCVVNVVVSCVRSDADPVNVVVVVNSVVVHDDDQDDQDWDWDADPVRDIDTHAFDSDPVRNVVRVCVRDVDDDPPVVVVCVVCPVVDDDD

Nearest PDB structures (foldseek):
  5egy-assembly1_A  TM=9.138E-01  e=1.655E-11  Homo sapiens
  3t6b-assembly2_B  TM=9.154E-01  e=9.095E-11  Homo sapiens
  3t6j-assembly1_A  TM=9.076E-01  e=2.659E-10  Homo sapiens
  3fvy-assembly1_A  TM=6.792E-01  e=2.270E-11  Homo sapiens
  3csk-assembly1_A  TM=7.020E-01  e=1.711E-08  Saccharomyces cerevisiae